Protein AF-M0CQR1-F1 (afdb_monomer_lite)

Foldseek 3Di:
DDAPQPVLQLLLLVQLLDLLSLQLLLVQVVVQVVCVVPDVDDPFFAWLLRSLLSSLCVVVVDDDDDPVSSVVSSVCCVPPRVVSCVVSQQWDWDDDPPIIGIHGDPDVSCVQPLSVLCSPPVQCPVFPDGSVLVSLQSVLVSDPLLLLLLVQLLVPDDWDALLVSLQSSQVVVCVSDPPDDDDDPVSSVVSSVCCLPPNVVSCVVSVQWDADNVRNIIHGNLPRSCLVRPSCCSHSNVSSSVSSVVVVVVVVVVVVVVVVVPPDDDDDDDDDDDDDDDDDDDDDDDDDDDDDDDPPPDDPDDDDDDDDDDDDDDDDDDDDDDDDDDDDD

Organism: NCBI:txid1230457

InterPro domains:
  IPR036388 Winged helix-like DNA-binding domain superfamily [G3DSA:1.10.10.10] (5-120)
  IPR036388 Winged helix-like DNA-binding domain superfamily [G3DSA:1.10.10.10] (129-235)
  IPR055768 Domain of unknown function DUF7344 [PF24035] (14-96)
  IPR055768 Domain of unknown function DUF7344 [PF24035] (139-218)

Radius of gyration: 29.67 Å; chains: 1; bounding box: 108×69×65 Å

Sequence (329 aa):
MSPPPSTELTTALDVLAEPRRRYLLATLLEHADAAETDAPLASEGMSIDALATAVATMEHGSAPVTDEQSGRVRLTLVHAHLPRLVDAGLVVTHTDGNATTVALTDHPLLEAEWVRSILADPTGEAFPADETTLNRTLEALRSPRRRTVCTALATQHEAVPVSDLAATVVTRGADNGAGKVDVTESARTAVETSLVHEHLPALSAAALVEYDAAARTVALAIDAPLWQADWATDGPLAAVAEFVRHRAAQGDVATAAHDSDRTTADATPSAEPPTDVTPTETAAASTTGSSATTDDRLLWTLARPPAGRSSSRSDQVRNTPSITEREER

Secondary structure (DSSP, 8-state):
-PPPPHHHHHHHHHHHTSHHHHHHHHHHHHHHHHHHHT-SS---PEEHHHHHHHHHHHHHTSSPPPHHHHHHHHHHIIIIIHHHHHHTTSEEEEEETTEEEEEE---TTTT-HHHHHHHHSTT-SSSSS-HHHHHHHHHHHTSHHHHHHHHHHHT-SS-EEHHHHHHHHHHHHHHTTSS-----HHHHHHHHHHIIIIIHHHHHHTTSEEEETTTTEEEE-TT-GGGG-HHHHHSTTHHHHHHHHHHHHHHHHHHHHHHTT------------------------------------------PPP-PPP-------------------

pLDDT: mean 81.06, std 19.78, range [34.28, 98.38]

Structure (mmCIF, N/CA/C/O backbone):
data_AF-M0CQR1-F1
#
_entry.id   AF-M0CQR1-F1
#
loop_
_atom_site.group_PDB
_atom_site.id
_atom_site.type_symbol
_atom_site.label_atom_id
_atom_site.label_alt_id
_atom_site.label_comp_id
_atom_site.label_asym_id
_atom_site.label_entity_id
_atom_site.label_seq_id
_atom_site.pdbx_PDB_ins_code
_atom_site.Cartn_x
_atom_site.Cartn_y
_atom_site.Cartn_z
_atom_site.occupancy
_atom_site.B_iso_or_equiv
_atom_site.auth_seq_id
_atom_site.auth_comp_id
_atom_site.auth_asym_id
_atom_site.auth_atom_id
_atom_site.pdbx_PDB_model_num
ATOM 1 N N . MET A 1 1 ? -2.992 -20.915 1.758 1.00 46.00 1 MET A N 1
ATOM 2 C CA . MET A 1 1 ? -1.568 -20.538 1.879 1.00 46.00 1 MET A CA 1
ATOM 3 C C . MET A 1 1 ? -1.394 -19.835 3.215 1.00 46.00 1 MET A C 1
ATOM 5 O O . MET A 1 1 ? -2.306 -19.117 3.606 1.00 46.00 1 MET A O 1
ATOM 9 N N . SER A 1 2 ? -0.323 -20.106 3.964 1.00 45.69 2 SER A N 1
ATOM 10 C CA . SER A 1 2 ? -0.073 -19.393 5.226 1.00 45.69 2 SER A CA 1
ATOM 11 C C . SER A 1 2 ? 0.187 -17.911 4.935 1.00 45.69 2 SER A C 1
ATOM 13 O O . SER A 1 2 ? 0.859 -17.628 3.943 1.00 45.69 2 SER A O 1
ATOM 15 N N . PRO A 1 3 ? -0.324 -16.971 5.751 1.00 53.53 3 PRO A N 1
ATOM 16 C CA . PRO A 1 3 ? -0.039 -15.555 5.556 1.00 53.53 3 PRO A CA 1
ATOM 17 C C . PRO A 1 3 ? 1.474 -15.307 5.682 1.00 53.53 3 PRO A C 1
ATOM 19 O O . PRO A 1 3 ? 2.115 -15.943 6.529 1.00 53.53 3 PRO A O 1
ATOM 22 N N . PRO A 1 4 ? 2.056 -14.411 4.865 1.00 56.94 4 PRO A N 1
ATOM 23 C CA . PRO A 1 4 ? 3.472 -14.086 4.964 1.00 56.94 4 PRO A CA 1
ATOM 24 C C . PRO A 1 4 ? 3.787 -13.515 6.355 1.00 56.94 4 PRO A C 1
ATOM 26 O O . PRO A 1 4 ? 2.923 -12.872 6.970 1.00 56.94 4 PRO A O 1
ATOM 29 N N . PRO A 1 5 ? 5.008 -13.716 6.881 1.00 64.62 5 PRO A N 1
ATOM 30 C CA . PRO A 1 5 ? 5.425 -13.071 8.118 1.00 64.62 5 PRO A CA 1
ATOM 31 C C . PRO A 1 5 ? 5.243 -11.550 8.003 1.00 64.62 5 PRO A C 1
ATOM 33 O O . PRO A 1 5 ? 5.502 -10.945 6.962 1.00 64.62 5 PRO A O 1
ATOM 36 N N . SER A 1 6 ? 4.812 -10.902 9.090 1.00 73.69 6 SER A N 1
ATOM 37 C CA . SER A 1 6 ? 4.456 -9.471 9.116 1.00 73.69 6 SER A CA 1
ATOM 38 C C . SER A 1 6 ? 5.542 -8.527 8.577 1.00 73.69 6 SER A C 1
ATOM 40 O O . SER A 1 6 ? 5.237 -7.406 8.159 1.00 73.69 6 SER A O 1
ATOM 42 N N . THR A 1 7 ? 6.805 -8.959 8.590 1.00 83.44 7 THR A N 1
ATOM 43 C CA . THR A 1 7 ? 7.952 -8.239 8.027 1.00 83.44 7 THR A CA 1
ATOM 44 C C . THR A 1 7 ? 7.929 -8.215 6.503 1.00 83.44 7 THR A C 1
ATOM 46 O O . THR A 1 7 ? 8.054 -7.138 5.934 1.00 83.44 7 THR A O 1
ATOM 49 N N . GLU A 1 8 ? 7.684 -9.350 5.844 1.00 87.81 8 GLU A N 1
ATOM 50 C CA . GLU A 1 8 ? 7.587 -9.434 4.379 1.00 87.81 8 GLU A CA 1
ATOM 51 C C . GLU A 1 8 ? 6.437 -8.581 3.856 1.00 87.81 8 GLU A C 1
ATOM 53 O O . GLU A 1 8 ? 6.611 -7.820 2.908 1.00 87.81 8 GLU A O 1
ATOM 58 N N . LEU A 1 9 ? 5.288 -8.619 4.533 1.00 90.62 9 LEU A N 1
ATOM 59 C CA . LEU A 1 9 ? 4.162 -7.760 4.183 1.00 90.62 9 LEU A CA 1
ATOM 60 C C . LEU A 1 9 ? 4.506 -6.269 4.316 1.00 90.62 9 LEU A C 1
ATOM 62 O O . LEU A 1 9 ? 4.096 -5.451 3.493 1.00 90.62 9 LEU A O 1
ATOM 66 N N . THR A 1 10 ? 5.243 -5.901 5.365 1.00 92.19 10 THR A N 1
ATOM 67 C CA . THR A 1 10 ? 5.664 -4.509 5.564 1.00 92.19 10 THR A CA 1
ATOM 68 C C . THR A 1 10 ? 6.628 -4.082 4.462 1.00 92.19 10 THR A C 1
ATOM 70 O O . THR A 1 10 ? 6.462 -2.991 3.929 1.00 92.19 10 THR A O 1
ATOM 73 N N . THR A 1 11 ? 7.559 -4.950 4.058 1.00 93.69 11 THR A N 1
ATOM 74 C CA . THR A 1 11 ? 8.445 -4.715 2.909 1.00 93.69 11 THR A CA 1
ATOM 75 C C . THR A 1 11 ? 7.660 -4.581 1.606 1.00 93.69 11 THR A C 1
ATOM 77 O O . THR A 1 11 ? 7.902 -3.645 0.851 1.00 93.69 11 THR A O 1
ATOM 80 N N . ALA A 1 12 ? 6.686 -5.458 1.351 1.00 95.19 12 ALA A N 1
ATOM 81 C CA . ALA A 1 12 ? 5.861 -5.404 0.147 1.00 95.19 12 ALA A CA 1
ATOM 82 C C . ALA A 1 12 ? 5.089 -4.084 0.054 1.00 95.19 12 ALA A C 1
ATOM 84 O O . ALA A 1 12 ? 5.174 -3.385 -0.950 1.00 95.19 12 ALA A O 1
ATOM 85 N N . LEU A 1 13 ? 4.400 -3.689 1.128 1.00 95.50 13 LEU A N 1
ATOM 86 C CA . LEU A 1 13 ? 3.698 -2.405 1.182 1.00 95.50 13 LEU A CA 1
ATOM 87 C C . LEU A 1 13 ? 4.667 -1.223 1.112 1.00 95.50 13 LEU A C 1
ATOM 89 O O . LEU A 1 13 ? 4.340 -0.210 0.504 1.00 95.50 13 LEU A O 1
ATOM 93 N N . ASP A 1 14 ? 5.869 -1.341 1.685 1.00 95.19 14 ASP A N 1
ATOM 94 C CA . ASP A 1 14 ? 6.892 -0.308 1.559 1.00 95.19 14 ASP A CA 1
ATOM 95 C C . ASP A 1 14 ? 7.287 -0.096 0.102 1.00 95.19 14 ASP A C 1
ATOM 97 O O . ASP A 1 14 ? 7.289 1.032 -0.396 1.00 95.19 14 ASP A O 1
ATOM 101 N N . VAL A 1 15 ? 7.559 -1.185 -0.603 1.00 96.56 15 VAL A N 1
ATOM 102 C CA . VAL A 1 15 ? 7.942 -1.154 -2.005 1.00 96.56 15 VAL A CA 1
ATOM 103 C C . VAL A 1 15 ? 6.800 -0.623 -2.866 1.00 96.56 15 VAL A C 1
ATOM 105 O O . VAL A 1 15 ? 7.024 0.330 -3.613 1.00 96.56 15 VAL A O 1
ATOM 108 N N . LEU A 1 16 ? 5.595 -1.171 -2.708 1.00 96.50 16 LEU A N 1
ATO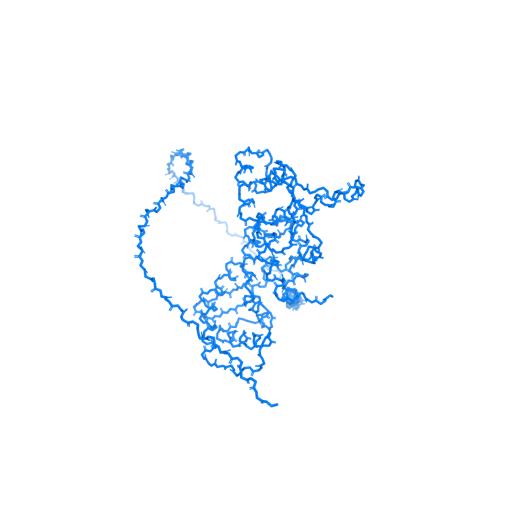M 109 C CA . LEU A 1 16 ? 4.435 -0.871 -3.545 1.00 96.50 16 LEU A CA 1
ATOM 110 C C . LEU A 1 16 ? 3.809 0.501 -3.257 1.00 96.50 16 LEU A C 1
ATOM 112 O O . LEU A 1 16 ? 3.192 1.072 -4.142 1.00 96.50 16 LEU A O 1
ATOM 116 N N . ALA A 1 17 ? 3.984 1.090 -2.073 1.00 96.00 17 ALA A N 1
ATOM 117 C CA . ALA A 1 17 ? 3.424 2.418 -1.793 1.00 96.00 17 ALA A CA 1
ATOM 118 C C . ALA A 1 17 ? 3.999 3.538 -2.682 1.00 96.00 17 ALA A C 1
ATOM 120 O O . ALA A 1 17 ? 3.393 4.598 -2.798 1.00 96.00 17 ALA A O 1
ATOM 121 N N . GLU A 1 18 ? 5.153 3.320 -3.316 1.00 96.88 18 GLU A N 1
ATOM 122 C CA . GLU A 1 18 ? 5.740 4.288 -4.240 1.00 96.88 18 GLU A CA 1
ATOM 123 C C . GLU A 1 18 ? 5.362 3.960 -5.693 1.00 96.88 18 GLU A C 1
ATOM 125 O O . GLU A 1 18 ? 5.779 2.909 -6.194 1.00 96.88 18 GLU A O 1
ATOM 130 N N . PRO A 1 19 ? 4.670 4.865 -6.411 1.00 96.44 19 PRO A N 1
ATOM 131 C CA . PRO A 1 19 ? 4.231 4.632 -7.789 1.00 96.44 19 PRO A CA 1
ATOM 132 C C . PRO A 1 19 ? 5.367 4.201 -8.710 1.00 96.44 19 PRO A C 1
ATOM 134 O O . PRO A 1 19 ? 5.277 3.193 -9.398 1.00 96.44 19 PRO A O 1
ATOM 137 N N . ARG A 1 20 ? 6.504 4.905 -8.654 1.00 97.00 20 ARG A N 1
ATOM 138 C CA . ARG A 1 20 ? 7.657 4.632 -9.525 1.00 97.00 20 ARG A CA 1
ATOM 139 C C . ARG A 1 20 ? 8.257 3.246 -9.306 1.00 97.00 20 ARG A C 1
ATOM 141 O O . ARG A 1 20 ? 8.778 2.664 -10.251 1.00 97.00 20 ARG A O 1
ATOM 148 N N . ARG A 1 21 ? 8.197 2.711 -8.079 1.00 97.75 21 ARG A N 1
ATOM 149 C CA . ARG A 1 21 ? 8.627 1.330 -7.810 1.00 97.75 21 ARG A CA 1
ATOM 150 C C . ARG A 1 21 ? 7.628 0.329 -8.378 1.00 97.75 21 ARG A C 1
ATOM 152 O O . ARG A 1 21 ? 8.069 -0.670 -8.930 1.00 97.75 21 ARG A O 1
ATOM 159 N N . ARG A 1 22 ? 6.323 0.611 -8.304 1.00 97.31 22 ARG A N 1
ATOM 160 C CA . ARG A 1 22 ? 5.290 -0.219 -8.943 1.00 97.31 22 ARG A CA 1
ATOM 161 C C . ARG A 1 22 ? 5.437 -0.239 -10.458 1.00 97.31 22 ARG A C 1
ATOM 163 O O . ARG A 1 22 ? 5.506 -1.321 -11.015 1.00 97.31 22 ARG A O 1
ATOM 170 N N . TYR A 1 23 ? 5.589 0.921 -11.094 1.00 97.62 23 TYR A N 1
ATOM 171 C CA . TYR A 1 23 ? 5.835 1.030 -12.536 1.00 97.62 23 TYR A CA 1
ATOM 172 C C . TYR A 1 23 ? 7.070 0.242 -12.953 1.00 97.62 23 TYR A C 1
ATOM 174 O O . TYR A 1 23 ? 7.010 -0.575 -13.861 1.00 97.62 23 TYR A O 1
ATOM 182 N N . LEU A 1 24 ? 8.179 0.424 -12.238 1.00 97.69 24 LEU A N 1
ATOM 183 C CA . LEU A 1 24 ? 9.399 -0.321 -12.509 1.00 97.69 24 LEU A CA 1
ATOM 184 C C . LEU A 1 24 ? 9.177 -1.837 -12.420 1.00 97.69 24 LEU A C 1
ATOM 186 O O . LEU A 1 24 ? 9.576 -2.558 -13.329 1.00 97.69 24 LEU A O 1
ATOM 190 N N . LEU A 1 25 ? 8.562 -2.321 -11.337 1.00 97.81 25 LEU A N 1
ATOM 191 C CA . LEU A 1 25 ? 8.328 -3.753 -11.138 1.00 97.81 25 LEU A CA 1
ATOM 192 C C . LEU A 1 25 ? 7.345 -4.321 -12.165 1.00 97.81 25 LEU A C 1
ATOM 194 O O . LEU A 1 25 ? 7.594 -5.407 -12.671 1.00 97.81 25 LEU A O 1
ATOM 198 N N . ALA A 1 26 ? 6.290 -3.581 -12.507 1.00 97.19 26 ALA A N 1
ATOM 199 C CA . ALA A 1 26 ? 5.330 -3.955 -13.541 1.00 97.19 26 ALA A CA 1
ATOM 200 C C . ALA A 1 26 ? 6.009 -4.094 -14.912 1.00 97.19 26 ALA A C 1
ATOM 202 O O . ALA A 1 26 ? 5.866 -5.128 -15.552 1.00 97.19 26 ALA A O 1
ATOM 203 N N . THR A 1 27 ? 6.835 -3.119 -15.319 1.00 97.12 27 THR A N 1
ATOM 204 C CA . THR A 1 27 ? 7.596 -3.198 -16.581 1.00 97.12 27 THR A CA 1
ATOM 205 C C . THR A 1 27 ? 8.553 -4.383 -16.609 1.00 97.12 27 THR A C 1
ATOM 207 O O . THR A 1 27 ? 8.671 -5.053 -17.630 1.00 97.12 27 THR A O 1
ATOM 210 N N . LEU A 1 28 ? 9.276 -4.638 -15.514 1.00 96.69 28 LEU A N 1
ATOM 211 C CA . LEU A 1 28 ? 10.200 -5.769 -15.478 1.00 96.69 28 LEU A CA 1
ATOM 212 C C . LEU A 1 28 ? 9.463 -7.114 -15.486 1.00 96.69 28 LEU A C 1
ATOM 214 O O . LEU A 1 28 ? 9.986 -8.063 -16.062 1.00 96.69 28 LEU A O 1
ATOM 218 N N . LEU A 1 29 ? 8.283 -7.191 -14.862 1.00 95.31 29 LEU A N 1
ATOM 219 C CA . LEU A 1 29 ? 7.451 -8.393 -14.850 1.00 95.31 29 LEU A CA 1
ATOM 220 C C . LEU A 1 29 ? 6.898 -8.678 -16.249 1.00 95.31 29 LEU A C 1
ATOM 222 O O . LEU A 1 29 ? 7.100 -9.768 -16.765 1.00 95.31 29 LEU A O 1
ATOM 226 N N . GLU A 1 30 ? 6.330 -7.667 -16.908 1.00 94.81 30 GLU A N 1
ATOM 227 C CA . GLU A 1 30 ? 5.857 -7.766 -18.293 1.00 94.81 30 GLU A CA 1
ATOM 228 C C . GLU A 1 30 ? 6.984 -8.183 -19.256 1.00 94.81 30 GLU A C 1
ATOM 230 O O . GLU A 1 30 ? 6.793 -9.040 -20.119 1.00 94.81 30 GLU A O 1
ATOM 235 N N . HIS A 1 31 ? 8.188 -7.621 -19.087 1.00 93.62 31 HIS A N 1
ATOM 236 C CA . HIS A 1 31 ? 9.362 -7.997 -19.883 1.00 93.62 31 HIS A CA 1
ATOM 237 C C . HIS A 1 31 ? 9.820 -9.437 -19.616 1.00 93.62 31 HIS A C 1
ATOM 239 O O . HIS A 1 31 ? 10.208 -10.135 -20.552 1.00 93.62 31 HIS A O 1
ATOM 245 N N . ALA A 1 32 ? 9.777 -9.894 -18.361 1.00 91.31 32 ALA A N 1
ATOM 246 C CA . ALA A 1 32 ? 10.114 -11.271 -18.004 1.00 91.31 32 ALA A CA 1
ATOM 247 C C . ALA A 1 32 ? 9.116 -12.270 -18.615 1.00 91.31 32 ALA A C 1
ATOM 249 O O . ALA A 1 32 ? 9.542 -13.233 -19.253 1.00 91.31 32 ALA A O 1
ATOM 250 N N . ASP A 1 33 ? 7.814 -11.988 -18.521 1.00 90.00 33 ASP A N 1
ATOM 251 C CA . ASP A 1 33 ? 6.746 -12.824 -19.085 1.00 90.00 33 ASP A CA 1
ATOM 252 C C . ASP A 1 33 ? 6.837 -12.909 -20.623 1.00 90.00 33 ASP A C 1
ATOM 254 O O . ASP A 1 33 ? 6.641 -13.970 -21.231 1.00 90.00 33 ASP A O 1
ATOM 258 N N . ALA A 1 34 ? 7.194 -11.798 -21.278 1.00 88.31 34 ALA A N 1
ATOM 259 C CA . ALA A 1 34 ? 7.436 -11.770 -22.719 1.00 88.31 34 ALA A CA 1
ATOM 260 C C . ALA A 1 34 ? 8.654 -12.627 -23.116 1.00 88.31 34 ALA A C 1
ATOM 262 O O . ALA A 1 34 ? 8.594 -13.374 -24.095 1.00 88.31 34 ALA A O 1
ATOM 263 N N . ALA A 1 35 ? 9.741 -12.569 -22.341 1.00 83.06 35 ALA A N 1
ATOM 264 C CA . ALA A 1 35 ? 10.960 -13.332 -22.607 1.00 83.06 35 ALA A CA 1
ATOM 265 C C . ALA A 1 35 ? 10.769 -14.853 -22.445 1.00 83.06 35 ALA A C 1
ATOM 267 O O . ALA A 1 35 ? 11.365 -15.628 -23.193 1.00 83.06 35 ALA A O 1
ATOM 268 N N . GLU A 1 36 ? 9.913 -15.302 -21.523 1.00 79.44 36 GLU A N 1
ATOM 269 C CA . GLU A 1 36 ? 9.584 -16.729 -21.381 1.00 79.44 36 GLU A CA 1
ATOM 270 C C . GLU A 1 36 ? 8.854 -17.295 -22.607 1.00 79.44 36 GLU A C 1
ATOM 272 O O . GLU A 1 36 ? 9.016 -18.471 -22.952 1.00 79.44 36 GLU A O 1
ATOM 277 N N . THR A 1 37 ? 8.086 -16.452 -23.298 1.00 77.25 37 THR A N 1
ATOM 278 C CA . THR A 1 37 ? 7.288 -16.851 -24.462 1.00 77.25 37 THR A CA 1
ATOM 279 C C . THR A 1 37 ? 8.149 -17.029 -25.725 1.00 77.25 37 THR A C 1
ATOM 281 O O . THR A 1 37 ? 7.885 -17.935 -26.520 1.00 77.25 37 THR A O 1
ATOM 284 N N . ASP A 1 38 ? 9.218 -16.237 -25.886 1.00 66.12 38 ASP A N 1
ATOM 285 C CA . ASP A 1 38 ? 9.995 -16.110 -27.136 1.00 66.12 38 ASP A CA 1
ATOM 286 C C . ASP A 1 38 ? 11.329 -16.901 -27.192 1.00 66.12 38 ASP A C 1
ATOM 288 O O . ASP A 1 38 ? 12.159 -16.677 -28.074 1.00 66.12 38 ASP A O 1
ATOM 292 N N . ALA A 1 39 ? 11.460 -17.936 -26.352 1.00 60.56 39 ALA A N 1
ATOM 293 C CA . ALA A 1 39 ? 12.544 -18.932 -26.234 1.00 60.56 39 ALA A CA 1
ATOM 294 C C . ALA A 1 39 ? 13.540 -18.702 -25.071 1.00 60.56 39 ALA A C 1
ATOM 296 O O . ALA A 1 39 ? 14.003 -17.590 -24.846 1.00 60.56 39 ALA A O 1
ATOM 297 N N . PRO A 1 40 ? 13.968 -19.769 -24.356 1.00 55.81 40 PRO A N 1
ATOM 298 C CA . PRO A 1 40 ? 14.428 -19.680 -22.959 1.00 55.81 40 PRO A CA 1
ATOM 299 C C . PRO A 1 40 ? 15.892 -19.245 -22.772 1.00 55.81 40 PRO A C 1
ATOM 301 O O . PRO A 1 40 ? 16.522 -19.566 -21.760 1.00 55.81 40 PRO A O 1
ATOM 304 N N . LEU A 1 41 ? 16.504 -18.604 -23.766 1.00 48.69 41 LEU A N 1
ATOM 305 C CA . LEU A 1 41 ? 17.937 -18.324 -23.744 1.00 48.69 41 LEU A CA 1
ATOM 306 C C . LEU A 1 41 ? 18.200 -16.932 -23.161 1.00 48.69 41 LEU A C 1
ATOM 308 O O . LEU A 1 41 ? 18.367 -15.967 -23.892 1.00 48.69 41 LEU A O 1
ATOM 312 N N . ALA A 1 42 ? 18.315 -16.932 -21.827 1.00 51.84 42 ALA A N 1
ATOM 313 C CA . ALA A 1 42 ? 18.712 -15.855 -20.916 1.00 51.84 42 ALA A CA 1
ATOM 314 C C . ALA A 1 42 ? 17.604 -14.857 -20.535 1.00 51.84 42 ALA A C 1
ATOM 316 O O . ALA A 1 42 ? 17.090 -14.128 -21.374 1.00 51.84 42 ALA A O 1
ATOM 317 N N . SER A 1 43 ? 17.312 -14.773 -19.227 1.00 60.47 43 SER A N 1
ATOM 318 C CA . SER A 1 43 ? 16.679 -13.613 -18.581 1.00 60.47 43 SER A CA 1
ATOM 319 C C . SER A 1 43 ? 17.563 -12.380 -18.781 1.00 60.47 43 SER A C 1
ATOM 321 O O . SER A 1 43 ? 18.321 -11.977 -17.897 1.00 60.47 43 SER A O 1
ATOM 323 N N . GLU A 1 44 ? 17.534 -11.819 -19.983 1.00 77.31 44 GLU A N 1
ATOM 324 C CA .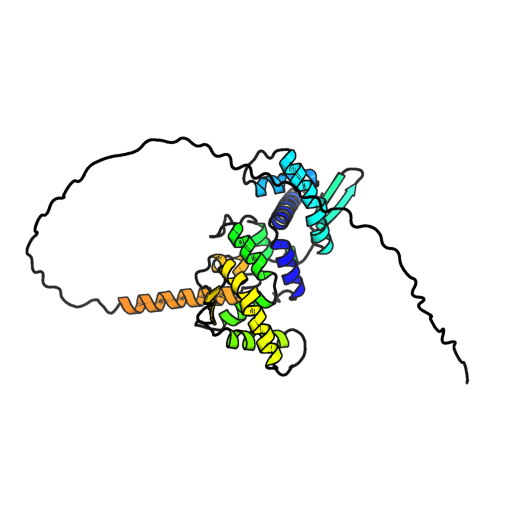 GLU A 1 44 ? 18.249 -10.602 -20.315 1.00 77.31 44 GLU A CA 1
ATOM 325 C C . GLU A 1 44 ? 17.531 -9.447 -19.614 1.00 77.31 44 GLU A C 1
ATOM 327 O O . GLU A 1 44 ? 16.414 -9.061 -19.968 1.00 77.31 44 GLU A O 1
ATOM 332 N N . GLY A 1 45 ? 18.152 -8.946 -18.543 1.00 88.44 45 GLY A N 1
ATOM 333 C CA . GLY A 1 45 ? 17.631 -7.811 -17.792 1.00 88.44 45 GLY A CA 1
ATOM 334 C C . GLY A 1 45 ? 17.398 -6.601 -18.698 1.00 88.44 45 GLY A C 1
ATOM 335 O O . GLY A 1 45 ? 18.106 -6.384 -19.682 1.00 88.44 45 GLY A O 1
ATOM 336 N N . MET A 1 46 ? 16.429 -5.766 -18.343 1.00 94.75 46 MET A N 1
ATOM 337 C CA . MET A 1 46 ? 16.122 -4.555 -19.094 1.00 94.75 46 MET A CA 1
ATOM 338 C C . MET A 1 46 ? 17.187 -3.482 -18.834 1.00 94.75 46 MET A C 1
ATOM 340 O O . MET A 1 46 ? 17.613 -3.272 -17.696 1.00 94.75 46 MET A O 1
ATOM 344 N N . SER A 1 47 ? 17.622 -2.768 -19.876 1.00 95.88 47 SER A N 1
ATOM 345 C CA . SER A 1 47 ? 18.549 -1.644 -19.701 1.00 95.88 47 SER A CA 1
ATOM 346 C C . SER A 1 47 ? 17.903 -0.516 -18.889 1.00 95.88 47 SER A C 1
ATOM 348 O O . SER A 1 47 ? 16.707 -0.248 -19.010 1.00 95.88 47 SER A O 1
ATOM 350 N N . ILE A 1 48 ? 18.698 0.189 -18.078 1.00 96.56 48 ILE A N 1
ATOM 351 C CA . ILE A 1 48 ? 18.184 1.297 -17.255 1.00 96.56 48 ILE A CA 1
ATOM 352 C C . ILE A 1 48 ? 17.526 2.399 -18.106 1.00 96.56 48 ILE A C 1
ATOM 354 O O . ILE A 1 48 ? 16.546 2.998 -17.669 1.00 96.56 48 ILE A O 1
ATOM 358 N N . ASP A 1 49 ? 18.034 2.667 -19.312 1.00 96.12 49 ASP A N 1
ATOM 359 C CA . ASP A 1 49 ? 17.485 3.708 -20.192 1.00 96.12 49 ASP A CA 1
ATOM 360 C C . ASP A 1 49 ? 16.119 3.305 -20.778 1.00 96.12 49 ASP A C 1
ATOM 362 O O . ASP A 1 49 ? 15.198 4.129 -20.834 1.00 96.12 49 ASP A O 1
ATOM 366 N N . ALA A 1 50 ? 15.958 2.029 -21.152 1.00 96.00 50 ALA A N 1
ATOM 367 C CA . ALA A 1 50 ? 14.671 1.484 -21.581 1.00 96.00 50 ALA A CA 1
ATOM 368 C C . ALA A 1 50 ? 13.657 1.507 -20.428 1.00 96.00 50 ALA A C 1
ATOM 370 O O . ALA A 1 50 ? 12.544 2.007 -20.591 1.00 96.00 50 ALA A O 1
ATOM 371 N N . LEU A 1 51 ? 14.083 1.075 -19.239 1.00 96.88 51 LEU A N 1
ATOM 372 C CA . LEU A 1 51 ? 13.258 1.065 -18.033 1.00 96.88 51 LEU A CA 1
ATOM 373 C C . LEU A 1 51 ? 12.807 2.474 -17.630 1.00 96.88 51 LEU A C 1
ATOM 375 O O . LEU A 1 51 ? 11.641 2.689 -17.311 1.00 96.88 51 LEU A O 1
ATOM 379 N N . ALA A 1 52 ? 13.704 3.462 -17.688 1.00 97.44 52 ALA A N 1
ATOM 380 C CA . ALA A 1 52 ? 13.365 4.851 -17.396 1.00 97.44 52 ALA A CA 1
ATOM 381 C C . ALA A 1 52 ? 12.329 5.417 -18.377 1.00 97.44 52 ALA A C 1
ATOM 383 O O . ALA A 1 52 ? 11.428 6.142 -17.960 1.00 97.44 52 ALA A O 1
ATOM 384 N N . THR A 1 53 ? 12.431 5.061 -19.659 1.00 96.94 53 THR A N 1
ATOM 385 C CA . THR A 1 53 ? 11.474 5.483 -20.691 1.00 96.94 53 THR A CA 1
ATOM 386 C C . THR A 1 53 ? 10.104 4.835 -20.484 1.00 96.94 53 THR A C 1
ATOM 388 O O . THR A 1 53 ? 9.084 5.522 -20.563 1.00 96.94 53 THR A O 1
ATOM 391 N N . ALA A 1 54 ? 10.063 3.541 -20.158 1.00 96.38 54 ALA A N 1
ATOM 392 C CA . ALA A 1 54 ? 8.822 2.827 -19.857 1.00 96.38 54 ALA A CA 1
ATOM 393 C C . ALA A 1 54 ? 8.119 3.401 -18.614 1.00 96.38 54 ALA A C 1
ATOM 395 O O . ALA A 1 54 ? 6.942 3.758 -18.672 1.00 96.38 54 ALA A O 1
ATOM 396 N N . VAL A 1 55 ? 8.860 3.606 -17.519 1.00 97.12 55 VAL A N 1
ATOM 397 C CA . VAL A 1 55 ? 8.328 4.217 -16.288 1.00 97.12 55 VAL A CA 1
ATOM 398 C C . VAL A 1 55 ? 7.828 5.640 -16.538 1.00 97.12 55 VAL A C 1
ATOM 400 O O . VAL A 1 55 ? 6.764 6.007 -16.046 1.00 97.12 55 VAL A O 1
ATOM 403 N N . ALA A 1 56 ? 8.555 6.442 -17.320 1.00 96.81 56 ALA A N 1
ATOM 404 C CA . ALA A 1 56 ? 8.119 7.789 -17.680 1.00 96.81 56 ALA A CA 1
ATOM 405 C C . ALA A 1 56 ? 6.855 7.784 -18.559 1.00 96.81 56 ALA A C 1
ATOM 407 O O . ALA A 1 56 ? 6.031 8.690 -18.450 1.00 96.81 56 ALA A O 1
ATOM 408 N N . THR A 1 57 ? 6.682 6.764 -19.405 1.00 95.75 57 THR A N 1
ATOM 409 C CA . THR A 1 57 ? 5.480 6.607 -20.237 1.00 95.75 57 THR A CA 1
ATOM 410 C C . THR A 1 57 ? 4.255 6.337 -19.367 1.00 95.75 57 THR A C 1
ATOM 412 O O . THR A 1 57 ? 3.234 6.996 -19.555 1.00 95.75 57 THR A O 1
ATOM 415 N N . MET A 1 58 ? 4.374 5.444 -18.377 1.00 94.38 58 MET A N 1
ATOM 416 C CA . MET A 1 58 ? 3.306 5.191 -17.401 1.00 94.38 58 MET A CA 1
ATOM 417 C C . MET A 1 58 ? 2.995 6.421 -16.547 1.00 94.38 58 MET A C 1
ATOM 419 O O . MET A 1 58 ? 1.837 6.794 -16.424 1.00 94.38 58 MET A O 1
ATOM 423 N N . GLU A 1 59 ? 4.016 7.105 -16.019 1.00 94.19 59 GLU A N 1
ATOM 424 C CA . GLU A 1 59 ? 3.823 8.295 -15.174 1.00 94.19 59 GLU A CA 1
ATOM 425 C C . GLU A 1 59 ? 3.064 9.423 -15.890 1.00 94.19 59 GLU A C 1
ATOM 427 O O . GLU A 1 59 ? 2.316 10.172 -15.264 1.00 94.19 59 GLU A O 1
ATOM 432 N N . HIS A 1 60 ? 3.275 9.576 -17.196 1.00 91.88 60 HIS A N 1
ATOM 433 C CA . HIS A 1 60 ? 2.636 10.629 -17.980 1.00 91.88 60 HIS A CA 1
ATOM 434 C C . HIS A 1 60 ? 1.367 10.172 -18.708 1.00 91.88 60 HIS A C 1
ATOM 436 O O . HIS A 1 60 ? 0.693 11.014 -19.302 1.00 91.88 60 HIS A O 1
ATOM 442 N N . GLY A 1 61 ? 1.050 8.872 -18.689 1.00 88.06 61 GLY A N 1
ATOM 443 C CA . GLY A 1 61 ? -0.107 8.290 -19.375 1.00 88.06 61 GLY A CA 1
ATOM 444 C C . GLY A 1 61 ? -0.142 8.562 -20.884 1.00 88.06 61 GLY A C 1
ATOM 445 O O . GLY A 1 61 ? -1.211 8.560 -21.491 1.00 88.06 61 GLY A O 1
ATOM 446 N N . SER A 1 62 ? 0.989 8.912 -21.508 1.00 82.81 62 SER A N 1
ATOM 447 C CA . SER A 1 62 ? 1.040 9.345 -22.909 1.00 82.81 62 SER A CA 1
ATOM 448 C C . SER A 1 62 ? 2.438 9.221 -23.509 1.00 82.81 62 SER A C 1
ATOM 450 O O . SER A 1 62 ? 3.429 9.654 -22.923 1.00 82.81 62 SER A O 1
ATOM 452 N N . ALA A 1 63 ? 2.494 8.697 -24.735 1.00 85.00 63 ALA A N 1
ATOM 453 C CA . ALA A 1 63 ? 3.660 8.763 -25.609 1.00 85.00 63 ALA A CA 1
ATOM 454 C C . ALA A 1 63 ? 3.474 9.887 -26.652 1.00 85.00 63 ALA A C 1
ATOM 456 O O . ALA A 1 63 ? 2.350 10.087 -27.125 1.00 85.00 63 ALA A O 1
ATOM 457 N N . PRO A 1 64 ? 4.542 10.600 -27.067 1.00 90.50 64 PRO A N 1
ATOM 458 C CA . PRO A 1 64 ? 5.957 10.355 -26.763 1.00 90.50 64 PRO A CA 1
ATOM 459 C C . PRO A 1 64 ? 6.465 11.046 -25.482 1.00 90.50 64 PRO A C 1
ATOM 461 O O . PRO A 1 64 ? 6.117 12.191 -25.199 1.00 90.50 64 PRO A O 1
ATOM 464 N N . VAL A 1 65 ? 7.360 10.366 -24.757 1.00 95.00 65 VAL A N 1
ATOM 465 C CA . VAL A 1 65 ? 8.120 10.921 -23.622 1.00 95.00 65 VAL A CA 1
ATOM 466 C C . VAL A 1 65 ? 9.345 11.681 -24.140 1.00 95.00 65 VAL A C 1
ATOM 468 O O . VAL A 1 65 ? 10.020 11.231 -25.062 1.00 95.00 65 VAL A O 1
ATOM 471 N N . THR A 1 66 ? 9.646 12.837 -23.551 1.00 96.06 66 THR A N 1
ATOM 472 C CA . THR A 1 66 ? 10.847 13.623 -23.882 1.00 96.06 66 THR A CA 1
ATOM 473 C C . THR A 1 66 ? 12.107 13.072 -23.209 1.00 96.06 66 THR A C 1
ATOM 475 O O . THR A 1 66 ? 12.047 12.543 -22.099 1.00 96.06 66 THR A O 1
ATOM 478 N N . ASP A 1 67 ? 13.277 13.295 -23.816 1.00 95.69 67 ASP A N 1
ATOM 479 C CA . ASP A 1 67 ? 14.572 12.898 -23.235 1.00 95.69 67 ASP A CA 1
ATOM 480 C C . ASP A 1 67 ? 14.797 13.474 -21.826 1.00 95.69 67 ASP A C 1
ATOM 482 O O . ASP A 1 67 ? 15.386 12.822 -20.966 1.00 95.69 67 ASP A O 1
ATOM 486 N N . GLU A 1 68 ? 14.296 14.685 -21.560 1.00 96.50 68 GLU A N 1
ATOM 487 C CA . GLU A 1 68 ? 14.365 15.324 -20.240 1.00 96.50 68 GLU A CA 1
ATOM 488 C C . GLU A 1 68 ? 13.506 14.587 -19.200 1.00 96.50 68 GLU A C 1
ATOM 490 O O . GLU A 1 68 ? 13.941 14.392 -18.063 1.00 96.50 68 GLU A O 1
ATOM 495 N N . GLN A 1 69 ? 12.301 14.144 -19.578 1.00 96.19 69 GLN A N 1
ATOM 496 C CA . GLN A 1 69 ? 11.446 13.338 -18.701 1.00 96.19 69 GLN A CA 1
ATOM 497 C C . GLN A 1 69 ? 12.117 11.996 -18.393 1.00 96.19 69 GLN A C 1
ATOM 499 O O . GLN A 1 69 ? 12.338 11.691 -17.219 1.00 96.19 69 GLN A O 1
ATOM 504 N N . SER A 1 70 ? 12.540 11.247 -19.418 1.00 96.38 70 SER A N 1
ATOM 505 C CA . SER A 1 70 ? 13.250 9.973 -19.239 1.00 96.38 70 SER A CA 1
ATOM 506 C C . SER A 1 70 ? 14.544 10.143 -18.435 1.00 96.38 70 SER A C 1
ATOM 508 O O . SER A 1 70 ? 14.830 9.345 -17.544 1.00 96.38 70 SER A O 1
ATOM 510 N N . GLY A 1 71 ? 15.308 11.215 -18.674 1.00 97.12 71 GLY A N 1
ATOM 511 C CA . GLY A 1 71 ? 16.537 11.529 -17.943 1.00 97.12 71 GLY A CA 1
ATOM 512 C C . GLY A 1 71 ? 16.302 11.795 -16.454 1.00 97.12 71 GLY A C 1
ATOM 513 O O . GLY A 1 71 ? 17.056 11.304 -15.608 1.00 97.12 71 GLY A O 1
ATOM 514 N N . ARG A 1 72 ? 15.224 12.509 -16.108 1.00 97.06 72 ARG A N 1
ATOM 515 C CA . ARG A 1 72 ? 14.828 12.736 -14.712 1.00 97.06 72 ARG A CA 1
ATOM 516 C C . ARG A 1 72 ? 14.385 11.446 -14.033 1.00 97.06 72 ARG A C 1
ATOM 518 O O . ARG A 1 72 ? 14.816 11.181 -12.911 1.00 97.06 72 ARG A O 1
ATOM 525 N N . VAL A 1 73 ? 13.564 10.637 -14.707 1.00 97.56 73 VAL A N 1
ATOM 526 C CA . VAL A 1 73 ? 13.131 9.333 -14.186 1.00 97.56 73 VAL A CA 1
ATOM 527 C C . VAL A 1 73 ? 14.341 8.439 -13.941 1.00 97.56 73 VAL A C 1
ATOM 529 O O . VAL A 1 73 ? 14.503 7.934 -12.833 1.00 97.56 73 VAL A O 1
ATOM 532 N N . ARG A 1 74 ? 15.249 8.326 -14.916 1.00 97.38 74 ARG A N 1
ATOM 533 C CA . ARG A 1 74 ? 16.502 7.568 -14.807 1.00 97.38 74 ARG A CA 1
ATOM 534 C C . ARG A 1 74 ? 17.314 7.954 -13.575 1.00 97.38 74 ARG A C 1
ATOM 536 O O . ARG A 1 74 ? 17.735 7.077 -12.823 1.00 97.38 74 ARG A O 1
ATOM 543 N N . LEU A 1 75 ? 17.524 9.253 -13.354 1.00 97.75 75 LEU A N 1
ATOM 544 C CA . LEU A 1 75 ? 18.294 9.751 -12.213 1.00 97.75 75 LEU A CA 1
ATOM 545 C C . LEU A 1 75 ? 17.655 9.317 -10.885 1.00 97.75 75 LEU A C 1
ATOM 547 O O . LEU A 1 75 ? 18.343 8.800 -10.003 1.00 97.75 75 LEU A O 1
ATOM 551 N N . THR A 1 76 ? 16.336 9.459 -10.759 1.00 97.56 76 THR A N 1
ATOM 552 C CA . THR A 1 76 ? 15.606 9.027 -9.560 1.00 97.56 76 THR A CA 1
ATOM 553 C C . THR A 1 76 ? 15.627 7.504 -9.394 1.00 97.56 76 THR A C 1
ATOM 555 O O . THR A 1 76 ? 15.832 7.014 -8.282 1.00 97.56 76 THR A O 1
ATOM 558 N N . LEU A 1 77 ? 15.472 6.733 -10.477 1.00 96.75 77 LEU A N 1
ATOM 559 C CA . LEU A 1 77 ? 15.545 5.271 -10.435 1.00 96.75 77 LEU A CA 1
ATOM 560 C C . LEU A 1 77 ? 16.895 4.804 -9.885 1.00 96.75 77 LEU A C 1
ATOM 562 O O . LEU A 1 77 ? 16.920 4.039 -8.925 1.00 96.75 77 LEU A O 1
ATOM 566 N N . VAL A 1 78 ? 18.000 5.317 -10.429 1.00 96.94 78 VAL A N 1
ATOM 567 C CA . VAL A 1 78 ? 19.363 4.918 -10.043 1.00 96.94 78 VAL A CA 1
ATOM 568 C C . VAL A 1 78 ? 19.692 5.289 -8.600 1.00 96.94 78 VAL A C 1
ATOM 570 O O . VAL A 1 78 ? 20.334 4.509 -7.900 1.00 96.94 78 VAL A O 1
ATOM 573 N N . HIS A 1 79 ? 19.271 6.467 -8.138 1.00 96.06 79 HIS A N 1
ATOM 574 C CA . HIS A 1 79 ? 19.707 6.974 -6.835 1.00 96.06 79 HIS A CA 1
ATOM 575 C C . HIS A 1 79 ? 18.730 6.715 -5.685 1.00 96.06 79 HIS A C 1
ATOM 577 O O . HIS A 1 79 ? 19.164 6.708 -4.536 1.00 96.06 79 HIS A O 1
ATOM 583 N N . ALA A 1 80 ? 17.437 6.509 -5.957 1.00 96.69 80 ALA A N 1
ATOM 584 C CA . ALA A 1 80 ? 16.416 6.398 -4.912 1.00 96.69 80 ALA A CA 1
ATOM 585 C C . ALA A 1 80 ? 15.649 5.070 -4.927 1.00 96.69 80 ALA A C 1
ATOM 587 O O . ALA A 1 80 ? 15.388 4.512 -3.859 1.00 96.69 80 ALA A O 1
ATOM 588 N N . HIS A 1 81 ? 15.266 4.562 -6.103 1.00 96.94 81 HIS A N 1
ATOM 589 C CA . HIS A 1 81 ? 14.366 3.405 -6.184 1.00 96.94 81 HIS A CA 1
ATOM 590 C C . HIS A 1 81 ? 15.108 2.074 -6.311 1.00 96.94 81 HIS A C 1
ATOM 592 O O . HIS A 1 81 ? 14.840 1.174 -5.518 1.00 96.94 81 HIS A O 1
ATOM 598 N N . LEU A 1 82 ? 16.060 1.954 -7.241 1.00 97.50 82 LEU A N 1
ATOM 599 C CA . LEU A 1 82 ? 16.827 0.725 -7.452 1.00 97.50 82 LEU A CA 1
ATOM 600 C C . LEU A 1 82 ? 17.597 0.286 -6.201 1.00 97.50 82 LEU A C 1
ATOM 602 O O . LEU A 1 82 ? 17.454 -0.879 -5.846 1.00 97.50 82 LEU A O 1
ATOM 606 N N . PRO A 1 83 ? 18.319 1.164 -5.469 1.00 97.88 83 PRO A N 1
ATOM 607 C CA . PRO A 1 83 ? 19.004 0.742 -4.247 1.00 97.88 83 PRO A CA 1
ATOM 608 C C . PRO A 1 83 ? 18.048 0.106 -3.233 1.00 97.88 83 PRO A C 1
ATOM 610 O O . PRO A 1 83 ? 18.334 -0.957 -2.704 1.00 97.88 83 PRO A O 1
ATOM 613 N N . ARG A 1 84 ? 16.855 0.687 -3.047 1.00 96.56 84 ARG A N 1
ATOM 614 C CA . ARG A 1 84 ? 15.842 0.139 -2.132 1.00 96.56 84 ARG A CA 1
ATOM 615 C C . ARG A 1 84 ? 15.273 -1.200 -2.598 1.00 96.56 84 ARG A C 1
ATOM 617 O O . ARG A 1 84 ? 14.977 -2.048 -1.767 1.00 96.56 84 ARG A O 1
ATOM 624 N N . LEU A 1 85 ? 15.086 -1.383 -3.905 1.00 97.62 85 LEU A N 1
ATOM 625 C CA . LEU A 1 85 ? 14.599 -2.648 -4.463 1.00 97.62 85 LEU A CA 1
ATOM 626 C C . LEU A 1 85 ? 15.662 -3.753 -4.386 1.00 97.62 85 LEU A C 1
ATOM 628 O O . LEU A 1 85 ? 15.312 -4.903 -4.129 1.00 97.62 85 LEU A O 1
ATOM 632 N N . VAL A 1 86 ? 16.941 -3.402 -4.561 1.00 97.44 86 VAL A N 1
ATOM 633 C CA . VAL A 1 86 ? 18.083 -4.308 -4.362 1.00 97.44 86 VAL A CA 1
ATOM 634 C C . VAL A 1 86 ? 18.208 -4.689 -2.887 1.00 97.44 86 VAL A C 1
ATOM 636 O O . VAL A 1 86 ? 18.315 -5.871 -2.577 1.00 97.44 86 VAL A O 1
ATOM 639 N N . ASP A 1 87 ? 18.114 -3.718 -1.974 1.00 96.38 87 ASP A N 1
ATOM 640 C CA . ASP A 1 87 ? 18.138 -3.962 -0.524 1.00 96.38 87 ASP A CA 1
ATOM 641 C C . ASP A 1 87 ? 16.978 -4.871 -0.078 1.00 96.38 87 ASP A C 1
ATOM 643 O O . ASP A 1 87 ? 17.132 -5.677 0.839 1.00 96.38 87 ASP A O 1
ATOM 647 N N . ALA A 1 88 ? 15.822 -4.766 -0.742 1.00 95.62 88 ALA A N 1
ATOM 648 C CA . ALA A 1 88 ? 14.669 -5.638 -0.529 1.00 95.62 88 ALA A CA 1
ATOM 649 C C . ALA A 1 88 ? 14.785 -7.009 -1.228 1.00 95.62 88 ALA A C 1
ATOM 651 O O . ALA A 1 88 ? 13.906 -7.845 -1.045 1.00 95.62 88 ALA A O 1
ATOM 652 N N . GLY A 1 89 ? 15.828 -7.243 -2.033 1.00 96.19 89 GLY A N 1
ATOM 653 C CA . GLY A 1 89 ? 16.051 -8.495 -2.762 1.00 96.19 89 GLY A CA 1
ATOM 654 C C . GLY A 1 89 ? 15.120 -8.727 -3.957 1.00 96.19 89 GLY A C 1
ATOM 655 O O . GLY A 1 89 ? 15.082 -9.836 -4.484 1.00 96.19 89 GLY A O 1
ATOM 656 N N . LEU A 1 90 ? 14.374 -7.709 -4.396 1.00 96.69 90 LEU A N 1
ATOM 657 C CA . LEU A 1 90 ? 13.381 -7.831 -5.473 1.00 96.69 90 LEU A CA 1
ATOM 658 C C . LEU A 1 90 ? 13.988 -7.725 -6.870 1.00 96.69 90 LEU A C 1
ATOM 660 O O . LEU A 1 90 ? 13.425 -8.251 -7.827 1.00 96.69 90 LEU A O 1
ATOM 664 N N . VAL A 1 91 ? 15.113 -7.020 -6.986 1.00 97.31 91 VAL A N 1
ATOM 665 C CA . VAL A 1 91 ? 15.823 -6.843 -8.252 1.00 97.31 91 VAL A CA 1
ATOM 666 C C . VAL A 1 91 ? 17.312 -7.063 -8.062 1.00 97.31 91 VAL A C 1
ATOM 668 O O . VAL A 1 91 ? 17.869 -6.795 -6.995 1.00 97.31 91 VAL A O 1
ATOM 671 N N . VAL A 1 92 ? 17.967 -7.470 -9.141 1.00 96.69 92 VAL A N 1
ATOM 672 C CA . VAL A 1 92 ? 19.421 -7.480 -9.268 1.00 96.69 92 VAL A CA 1
ATOM 673 C C . VAL A 1 92 ? 19.837 -6.533 -10.383 1.00 96.69 92 VAL A C 1
ATOM 675 O O . VAL A 1 92 ? 19.146 -6.380 -11.391 1.00 96.69 92 VAL A O 1
ATOM 678 N N . THR A 1 93 ? 20.978 -5.877 -10.197 1.00 95.75 93 THR A N 1
ATOM 679 C CA . THR A 1 93 ? 21.586 -5.029 -11.221 1.00 95.75 93 THR A CA 1
ATOM 680 C C . THR A 1 93 ? 22.864 -5.684 -11.726 1.00 95.75 93 THR A C 1
ATOM 682 O O . THR A 1 93 ? 23.688 -6.163 -10.945 1.00 95.75 93 THR A O 1
ATOM 685 N N . HIS A 1 94 ? 23.029 -5.718 -13.045 1.00 94.50 94 HIS A N 1
ATOM 686 C CA . HIS A 1 94 ? 24.238 -6.207 -13.691 1.00 94.50 94 HIS A CA 1
ATOM 687 C C . HIS A 1 94 ? 24.856 -5.081 -14.512 1.00 94.50 94 HIS A C 1
ATOM 689 O O . HIS A 1 94 ? 24.184 -4.446 -15.321 1.00 94.50 94 HIS A O 1
ATOM 695 N N . THR A 1 95 ? 26.140 -4.818 -14.292 1.00 92.62 95 THR A N 1
ATOM 696 C CA . THR A 1 95 ? 26.882 -3.804 -15.044 1.00 92.62 95 THR A CA 1
ATOM 697 C C . THR A 1 95 ? 27.893 -4.506 -15.932 1.00 92.62 95 THR A C 1
ATOM 699 O O . THR A 1 95 ? 28.868 -5.062 -15.425 1.00 92.62 95 THR A O 1
ATOM 702 N N . ASP A 1 96 ? 27.667 -4.444 -17.243 1.00 89.19 96 ASP A N 1
ATOM 703 C CA . ASP A 1 96 ? 28.614 -4.893 -18.260 1.00 89.19 96 ASP A CA 1
ATOM 704 C C . ASP A 1 96 ? 29.169 -3.676 -19.013 1.00 89.19 96 ASP A C 1
ATOM 706 O O . ASP A 1 96 ? 28.470 -2.975 -19.753 1.00 89.19 96 ASP A O 1
ATOM 710 N N . GLY A 1 97 ? 30.443 -3.371 -18.763 1.00 88.50 97 GLY A N 1
ATOM 711 C CA . GLY A 1 97 ? 31.112 -2.195 -19.308 1.00 88.50 97 GLY A CA 1
ATOM 712 C C . GLY A 1 97 ? 30.405 -0.890 -18.931 1.00 88.50 97 GLY A C 1
ATOM 713 O O . GLY A 1 97 ? 30.495 -0.434 -17.793 1.00 88.50 97 GLY A O 1
ATOM 714 N N . ASN A 1 98 ? 29.742 -0.271 -19.913 1.00 83.19 98 ASN A N 1
ATOM 715 C CA . ASN A 1 98 ? 29.038 1.007 -19.756 1.00 83.19 98 ASN A CA 1
ATOM 716 C C . ASN A 1 98 ? 27.505 0.865 -19.765 1.00 83.19 98 ASN A C 1
ATOM 718 O O . ASN A 1 98 ? 26.803 1.875 -19.734 1.00 83.19 98 ASN A O 1
ATOM 722 N N . ALA A 1 99 ? 26.991 -0.365 -19.843 1.00 87.50 99 ALA A N 1
ATOM 723 C CA . ALA A 1 99 ? 25.569 -0.659 -19.788 1.00 87.50 99 ALA A CA 1
ATOM 724 C C . ALA A 1 99 ? 25.227 -1.288 -18.434 1.00 87.50 99 ALA A C 1
ATOM 726 O O . ALA A 1 99 ? 25.900 -2.208 -17.969 1.00 87.50 99 ALA A O 1
ATOM 727 N N . THR A 1 100 ? 24.161 -0.795 -17.807 1.00 93.25 100 THR A N 1
ATOM 728 C CA . THR A 1 100 ? 23.585 -1.418 -16.615 1.00 93.25 100 THR A CA 1
ATOM 729 C C . THR A 1 100 ? 22.207 -1.948 -16.970 1.00 93.25 100 THR A C 1
ATOM 731 O O . THR A 1 100 ? 21.362 -1.212 -17.492 1.00 93.25 100 THR A O 1
ATOM 734 N N . THR A 1 101 ? 22.000 -3.225 -16.688 1.00 95.00 101 THR A N 1
ATOM 735 C CA . THR A 1 101 ? 20.736 -3.936 -16.840 1.00 95.00 101 THR A CA 1
ATOM 736 C C . THR A 1 101 ? 20.158 -4.260 -15.467 1.00 95.00 101 THR A C 1
ATOM 738 O O . THR A 1 101 ? 20.879 -4.369 -14.470 1.00 95.00 101 THR A O 1
ATOM 741 N N . VAL A 1 102 ? 18.835 -4.355 -15.405 1.00 96.94 102 VAL A N 1
ATOM 742 C CA . VAL A 1 102 ? 18.066 -4.650 -14.196 1.00 96.94 102 VAL A CA 1
ATOM 743 C C . VAL A 1 102 ? 17.164 -5.837 -14.495 1.00 96.94 102 VAL A C 1
ATOM 745 O O . VAL A 1 102 ? 16.470 -5.842 -15.509 1.00 96.94 102 VAL A O 1
ATOM 748 N N . ALA A 1 103 ? 17.165 -6.832 -13.617 1.00 95.94 103 ALA A N 1
ATOM 749 C CA . ALA A 1 103 ? 16.300 -8.002 -13.718 1.00 95.94 103 ALA A CA 1
ATOM 750 C C . ALA A 1 103 ? 15.572 -8.239 -12.392 1.00 95.94 103 ALA A C 1
ATOM 752 O O . ALA A 1 103 ? 16.075 -7.857 -11.329 1.00 95.94 103 ALA A O 1
ATOM 753 N N . LEU A 1 104 ? 14.393 -8.862 -12.460 1.00 96.12 104 LEU A N 1
ATOM 754 C CA . LEU A 1 104 ? 13.707 -9.371 -11.273 1.00 96.12 104 LEU A CA 1
ATOM 755 C C . LEU A 1 104 ? 14.480 -10.554 -10.687 1.00 96.12 104 LEU A C 1
ATOM 757 O O . LEU A 1 104 ? 15.142 -11.304 -11.404 1.00 96.12 104 LEU A O 1
ATOM 761 N N . THR A 1 105 ? 14.382 -10.703 -9.373 1.00 95.00 105 THR A N 1
ATOM 762 C CA . THR A 1 105 ? 14.827 -11.899 -8.653 1.00 95.00 105 THR A CA 1
ATOM 763 C C . THR A 1 105 ? 13.637 -12.835 -8.445 1.00 95.00 105 THR A C 1
ATOM 765 O O . THR A 1 105 ? 12.514 -12.359 -8.295 1.00 95.00 105 THR A O 1
ATOM 768 N N . ASP A 1 106 ? 13.880 -14.140 -8.303 1.00 92.25 106 ASP A N 1
ATOM 769 C CA . ASP A 1 106 ? 12.884 -15.116 -7.835 1.00 92.25 106 ASP A CA 1
ATOM 770 C C . ASP A 1 106 ? 12.511 -14.859 -6.360 1.00 92.25 106 ASP A C 1
ATOM 772 O O . ASP A 1 106 ? 13.013 -15.506 -5.435 1.00 92.25 106 ASP A O 1
ATOM 776 N N . HIS A 1 107 ? 11.670 -13.854 -6.114 1.00 91.94 107 HIS A N 1
ATOM 777 C CA . HIS A 1 107 ? 11.301 -13.413 -4.772 1.00 91.94 107 HIS A CA 1
ATOM 778 C C . HIS A 1 107 ? 9.842 -13.785 -4.443 1.00 91.94 107 HIS A C 1
ATOM 780 O O . HIS A 1 107 ? 8.947 -13.402 -5.194 1.00 91.94 107 HIS A O 1
ATOM 786 N N . PRO A 1 108 ? 9.540 -14.410 -3.281 1.00 92.38 108 PRO A N 1
ATOM 787 C CA . PRO A 1 108 ? 8.178 -14.837 -2.921 1.00 92.38 108 PRO A CA 1
ATOM 788 C C . PRO A 1 108 ? 7.117 -13.729 -2.951 1.00 92.38 108 PRO A C 1
ATOM 790 O O . PRO A 1 108 ? 5.941 -13.993 -3.175 1.00 92.38 108 PRO A O 1
ATOM 793 N N . LEU A 1 109 ? 7.526 -12.476 -2.728 1.00 92.94 109 LEU A N 1
ATOM 794 C CA . LEU A 1 109 ? 6.632 -11.318 -2.841 1.00 92.94 109 LEU A CA 1
ATOM 795 C C . LEU A 1 109 ? 6.100 -11.096 -4.261 1.00 92.94 109 LEU A C 1
ATOM 797 O O . LEU A 1 109 ? 4.977 -10.628 -4.390 1.00 92.94 109 LEU A O 1
ATOM 801 N N . LEU A 1 110 ? 6.878 -11.410 -5.300 1.00 93.81 110 LEU A N 1
ATOM 802 C CA . LEU A 1 110 ? 6.448 -11.270 -6.697 1.00 93.81 110 LEU A CA 1
ATOM 803 C C . LEU A 1 110 ? 5.491 -12.396 -7.115 1.00 93.81 110 LEU A C 1
ATOM 805 O O . LEU A 1 110 ? 4.703 -12.217 -8.037 1.00 93.81 110 LEU A O 1
ATOM 809 N N . GLU A 1 111 ? 5.508 -13.513 -6.386 1.00 92.75 111 GLU A N 1
ATOM 810 C CA . GLU A 1 111 ? 4.583 -14.639 -6.561 1.00 92.75 111 GLU A CA 1
ATOM 811 C C . GLU A 1 111 ? 3.260 -14.460 -5.810 1.00 92.75 111 GLU A C 1
ATOM 813 O O . GLU A 1 111 ? 2.331 -15.245 -5.983 1.00 92.75 111 GLU A O 1
ATOM 818 N N . ALA A 1 112 ? 3.154 -13.459 -4.935 1.00 93.38 112 ALA A N 1
ATOM 819 C CA . ALA A 1 112 ? 1.930 -13.228 -4.188 1.00 93.38 112 ALA A CA 1
ATOM 820 C C . ALA A 1 112 ? 0.844 -12.647 -5.110 1.00 93.38 112 ALA A C 1
ATOM 822 O O . ALA A 1 112 ? 1.009 -11.557 -5.656 1.00 93.38 112 ALA A O 1
ATOM 823 N N . GLU A 1 113 ? -0.297 -13.331 -5.218 1.00 93.19 113 GLU A N 1
ATOM 824 C CA . GLU A 1 113 ? -1.405 -12.952 -6.115 1.00 93.19 113 GLU A CA 1
ATOM 825 C C . GLU A 1 113 ? -1.868 -11.501 -5.938 1.00 93.19 113 GLU A C 1
ATOM 827 O O . GLU A 1 113 ? -2.044 -10.775 -6.912 1.00 93.19 113 GLU A O 1
ATOM 832 N N . TRP A 1 114 ? -1.982 -11.017 -4.699 1.00 94.44 114 TRP A N 1
ATOM 833 C CA . TRP A 1 114 ? -2.366 -9.625 -4.448 1.00 94.44 114 TRP A CA 1
ATOM 834 C C . TRP A 1 114 ? -1.309 -8.614 -4.927 1.00 94.44 114 TRP A C 1
ATOM 836 O O . TRP A 1 114 ? -1.660 -7.505 -5.324 1.00 94.44 114 TRP A O 1
ATOM 846 N N . VAL A 1 115 ? -0.020 -8.980 -4.911 1.00 95.69 115 VAL A N 1
ATOM 847 C CA . VAL A 1 115 ? 1.058 -8.145 -5.466 1.00 95.69 115 VAL A CA 1
ATOM 848 C C . VAL A 1 115 ? 0.968 -8.148 -6.984 1.00 95.69 115 VAL A C 1
ATOM 850 O O . VAL A 1 115 ? 0.993 -7.074 -7.580 1.00 95.69 115 VAL A O 1
ATOM 853 N N . ARG A 1 116 ? 0.795 -9.322 -7.603 1.00 94.81 116 ARG A N 1
ATOM 854 C CA . ARG A 1 116 ? 0.590 -9.447 -9.053 1.00 94.81 116 ARG A CA 1
ATOM 855 C C . ARG A 1 116 ? -0.616 -8.648 -9.527 1.00 94.81 116 ARG A C 1
ATOM 857 O O . ARG A 1 116 ? -0.499 -7.919 -10.500 1.00 94.81 116 ARG A O 1
ATOM 864 N N . SER A 1 117 ? -1.728 -8.703 -8.799 1.00 93.69 117 SER A N 1
ATOM 865 C CA . SER A 1 117 ? -2.929 -7.913 -9.087 1.00 93.69 117 SER A CA 1
ATOM 866 C C . SER A 1 117 ? -2.639 -6.405 -9.095 1.00 93.69 117 SER A C 1
ATOM 868 O O . SER A 1 117 ? -3.041 -5.716 -10.028 1.00 93.69 117 SER A O 1
ATOM 870 N N . ILE A 1 118 ? -1.869 -5.890 -8.125 1.00 94.50 118 ILE A N 1
ATOM 871 C CA . ILE A 1 118 ? -1.456 -4.474 -8.105 1.00 94.50 118 ILE A CA 1
ATOM 872 C C . ILE A 1 118 ? -0.474 -4.148 -9.240 1.00 94.50 118 ILE A C 1
ATOM 874 O O . ILE A 1 118 ? -0.500 -3.039 -9.761 1.00 94.50 118 ILE A O 1
ATOM 878 N N . LEU A 1 119 ? 0.432 -5.061 -9.594 1.00 95.56 119 LEU A N 1
ATOM 879 C CA . LEU A 1 119 ? 1.425 -4.826 -10.649 1.00 95.56 119 LEU A CA 1
ATOM 880 C C . LEU A 1 119 ? 0.850 -4.977 -12.063 1.00 95.56 119 LEU A C 1
ATOM 882 O O . LEU A 1 119 ? 1.393 -4.373 -12.980 1.00 95.56 119 LEU A O 1
ATOM 886 N N . ALA A 1 120 ? -0.238 -5.729 -12.235 1.00 94.12 120 ALA A N 1
ATOM 887 C CA . ALA A 1 120 ? -0.964 -5.841 -13.499 1.00 94.12 120 ALA A CA 1
ATOM 888 C C . ALA A 1 120 ? -1.684 -4.534 -13.876 1.00 94.12 120 ALA A C 1
ATOM 890 O O . ALA A 1 120 ? -1.865 -4.248 -15.055 1.00 94.12 120 ALA A O 1
ATOM 891 N N . ASP A 1 121 ? -2.061 -3.731 -12.879 1.00 92.12 121 ASP A N 1
ATOM 892 C CA . ASP A 1 121 ? -2.595 -2.379 -13.053 1.00 92.12 121 ASP A CA 1
ATOM 893 C C . ASP A 1 121 ? -1.973 -1.431 -12.010 1.00 92.12 121 ASP A C 1
ATOM 895 O O . ASP A 1 121 ? -2.584 -1.097 -10.986 1.00 92.12 121 ASP A O 1
ATOM 899 N N . PRO A 1 122 ? -0.722 -0.988 -12.234 1.00 91.50 122 PRO A N 1
ATOM 900 C CA . PRO A 1 122 ? 0.004 -0.190 -11.254 1.00 91.50 122 PRO A CA 1
ATOM 901 C C . PRO A 1 122 ? -0.562 1.232 -11.132 1.00 91.50 122 PRO A C 1
ATOM 903 O O . PRO A 1 122 ? -0.322 1.906 -10.128 1.00 91.50 122 PRO A O 1
ATOM 906 N N . THR A 1 123 ? -1.330 1.691 -12.117 1.00 89.38 123 THR A N 1
ATOM 907 C CA . THR A 1 123 ? -2.036 2.977 -12.116 1.00 89.38 123 THR A CA 1
ATOM 908 C C . THR A 1 123 ? -3.368 2.923 -11.366 1.00 89.38 123 THR A C 1
ATOM 910 O O . THR A 1 123 ? -3.810 3.939 -10.836 1.00 89.38 123 THR A O 1
ATOM 913 N N . GLY A 1 124 ? -3.987 1.746 -11.251 1.00 82.50 124 GLY A N 1
ATOM 914 C CA . GLY A 1 124 ? -5.326 1.592 -10.687 1.00 82.50 124 GLY A CA 1
ATOM 915 C C . GLY A 1 124 ? -6.442 2.004 -11.654 1.00 82.50 124 GLY A C 1
ATOM 916 O O . GLY A 1 124 ? -7.502 2.409 -11.196 1.00 82.50 124 GLY A O 1
ATOM 917 N N . GLU A 1 125 ? -6.234 1.944 -12.973 1.00 81.94 125 GLU A N 1
ATOM 918 C CA . GLU A 1 125 ? -7.276 2.286 -13.958 1.00 81.94 125 GLU A CA 1
ATOM 919 C C . GLU A 1 125 ? -8.430 1.270 -13.997 1.00 81.94 125 GLU A C 1
ATOM 921 O O . GLU A 1 125 ? -9.577 1.636 -14.253 1.00 81.94 125 GLU A O 1
ATOM 926 N N . ALA A 1 126 ? -8.147 -0.005 -13.730 1.00 78.31 126 ALA A N 1
ATOM 927 C CA . ALA A 1 126 ? -9.139 -1.071 -13.607 1.00 78.31 126 ALA A CA 1
ATOM 928 C C . ALA A 1 126 ? -9.832 -1.063 -12.234 1.00 78.31 126 ALA A C 1
ATOM 930 O O . ALA A 1 126 ? -10.863 -1.712 -12.040 1.00 78.31 126 ALA A O 1
ATOM 931 N N . PHE A 1 127 ? -9.275 -0.327 -11.273 1.00 72.06 127 PHE A N 1
ATOM 932 C CA . PHE A 1 127 ? -9.829 -0.158 -9.942 1.00 72.06 127 PHE A CA 1
ATOM 933 C C . PHE A 1 127 ? -10.861 0.988 -9.935 1.00 72.06 127 PHE A C 1
ATOM 935 O O . PHE A 1 127 ? -10.636 2.027 -10.551 1.00 72.06 127 PHE A O 1
ATOM 942 N N . PRO A 1 128 ? -11.988 0.883 -9.201 1.00 76.69 128 PRO A N 1
ATOM 943 C CA . PRO A 1 128 ? -12.945 1.986 -9.039 1.00 76.69 128 PRO A CA 1
ATOM 944 C C . PRO A 1 128 ? -12.401 3.228 -8.304 1.00 76.69 128 PRO A C 1
ATOM 946 O O . PRO A 1 128 ? -13.190 4.085 -7.902 1.00 76.69 128 PRO A O 1
ATOM 949 N N . ALA A 1 129 ? -11.088 3.360 -8.100 1.00 80.69 129 ALA A N 1
ATOM 950 C CA . ALA A 1 129 ? -10.489 4.595 -7.618 1.00 80.69 129 ALA A CA 1
ATOM 951 C C . ALA A 1 129 ? -9.229 4.967 -8.395 1.00 80.69 129 ALA A C 1
ATOM 953 O O . ALA A 1 129 ? -8.514 4.118 -8.908 1.00 80.69 129 ALA A O 1
ATOM 954 N N . ASP A 1 130 ? -8.945 6.265 -8.411 1.00 88.00 130 ASP A N 1
ATOM 955 C CA . ASP A 1 130 ? -7.762 6.809 -9.060 1.00 88.00 130 ASP A CA 1
ATOM 956 C C . ASP A 1 130 ? -6.442 6.353 -8.407 1.00 88.00 130 ASP A C 1
ATOM 958 O O . ASP A 1 130 ? -6.379 5.929 -7.245 1.00 88.00 130 ASP A O 1
ATOM 962 N N . GLU A 1 131 ? -5.345 6.529 -9.147 1.00 91.81 131 GLU A N 1
ATOM 963 C CA . GLU A 1 131 ? -3.987 6.239 -8.679 1.00 91.81 131 GLU A CA 1
ATOM 964 C C . GLU A 1 131 ? -3.672 6.933 -7.343 1.00 91.81 131 GLU A C 1
ATOM 966 O O . GLU A 1 131 ? -3.007 6.384 -6.465 1.00 91.81 131 GLU A O 1
ATOM 971 N N . THR A 1 132 ? -4.180 8.153 -7.151 1.00 92.94 132 THR A N 1
ATOM 972 C CA . THR A 1 132 ? -3.938 8.936 -5.933 1.00 92.94 132 THR A CA 1
ATOM 973 C C . THR A 1 132 ? -4.544 8.255 -4.704 1.00 92.94 132 THR A C 1
ATOM 975 O O . THR A 1 132 ? -3.944 8.262 -3.625 1.00 92.94 132 THR A O 1
ATOM 978 N N . THR A 1 133 ? -5.720 7.657 -4.850 1.00 91.56 133 THR A N 1
ATOM 979 C CA . THR A 1 133 ? -6.404 6.897 -3.805 1.00 91.56 133 THR A CA 1
ATOM 980 C C . THR A 1 133 ? -5.685 5.584 -3.530 1.00 91.56 133 THR A C 1
ATOM 982 O O . THR A 1 133 ? -5.472 5.246 -2.362 1.00 91.56 133 THR A O 1
ATOM 985 N N . LEU A 1 134 ? -5.221 4.887 -4.571 1.00 92.69 134 LEU A N 1
ATOM 986 C CA . LEU A 1 134 ? -4.395 3.689 -4.421 1.00 92.69 134 LEU A CA 1
ATOM 987 C C . LEU A 1 134 ? -3.089 3.999 -3.666 1.00 92.69 134 LEU A C 1
ATOM 989 O O . LEU A 1 134 ? -2.780 3.341 -2.672 1.00 92.69 134 LEU A O 1
ATOM 993 N N . ASN A 1 135 ? -2.388 5.070 -4.045 1.00 94.62 135 ASN A N 1
ATOM 994 C CA . ASN A 1 135 ? -1.173 5.553 -3.381 1.00 94.62 135 ASN A CA 1
ATOM 995 C C . ASN A 1 135 ? -1.409 5.862 -1.897 1.00 94.62 135 ASN A C 1
ATOM 997 O O . ASN A 1 135 ? -0.683 5.371 -1.031 1.00 94.62 135 ASN A O 1
ATOM 1001 N N . ARG A 1 136 ? -2.459 6.634 -1.584 1.00 94.88 136 ARG A N 1
ATOM 1002 C CA . ARG A 1 136 ? -2.834 6.951 -0.196 1.00 94.88 136 ARG A CA 1
ATOM 1003 C C . ARG A 1 136 ? -3.168 5.697 0.606 1.00 94.88 136 ARG A C 1
ATOM 1005 O O . ARG A 1 136 ? -2.788 5.608 1.771 1.00 94.88 136 ARG A O 1
ATOM 1012 N N . THR A 1 137 ? -3.840 4.732 -0.013 1.00 94.56 137 THR A N 1
ATOM 1013 C CA . THR A 1 137 ? -4.202 3.463 0.623 1.00 94.56 137 THR A CA 1
ATOM 1014 C C . THR A 1 137 ? -2.965 2.636 0.954 1.00 94.56 137 THR A C 1
ATOM 1016 O O . THR A 1 137 ? -2.778 2.259 2.110 1.00 94.56 137 THR A O 1
ATOM 1019 N N . LEU A 1 138 ? -2.080 2.395 -0.016 1.00 94.94 138 LEU A N 1
ATOM 1020 C CA . LEU A 1 138 ? -0.855 1.624 0.210 1.00 94.94 138 LEU A CA 1
ATOM 1021 C C . LEU A 1 138 ? 0.048 2.301 1.251 1.00 94.94 138 LEU A C 1
ATOM 1023 O O . LEU A 1 138 ? 0.539 1.630 2.161 1.00 94.94 138 LEU A O 1
ATOM 1027 N N . GLU A 1 139 ? 0.184 3.629 1.197 1.00 95.62 139 GLU A N 1
ATOM 1028 C CA . GLU A 1 139 ? 0.915 4.415 2.197 1.00 95.62 139 GLU A CA 1
ATOM 1029 C C . GLU A 1 139 ? 0.297 4.285 3.596 1.00 95.62 139 GLU A C 1
ATOM 1031 O O . GLU A 1 139 ? 0.997 4.034 4.583 1.00 95.62 139 GLU A O 1
ATOM 1036 N N . ALA A 1 140 ? -1.030 4.397 3.704 1.00 96.38 140 ALA A N 1
ATOM 1037 C CA . ALA A 1 140 ? -1.728 4.203 4.966 1.00 96.38 140 ALA A CA 1
ATOM 1038 C C . ALA A 1 140 ? -1.480 2.796 5.524 1.00 96.38 140 ALA A C 1
ATOM 1040 O O . ALA A 1 140 ? -1.255 2.640 6.725 1.00 96.38 140 ALA A O 1
ATOM 1041 N N . LEU A 1 141 ? -1.445 1.780 4.665 1.00 95.62 141 LEU A N 1
ATOM 1042 C CA . LEU A 1 141 ? -1.273 0.396 5.079 1.00 95.62 141 LEU A CA 1
ATOM 1043 C C . LEU A 1 141 ? 0.169 0.007 5.402 1.00 95.62 141 LEU A C 1
ATOM 1045 O O . LEU A 1 141 ? 0.327 -1.014 6.065 1.00 95.62 141 LEU A O 1
ATOM 1049 N N . ARG A 1 142 ? 1.205 0.792 5.059 1.00 94.69 142 ARG A N 1
ATOM 1050 C CA . ARG A 1 142 ? 2.615 0.505 5.429 1.00 94.69 142 ARG A CA 1
ATOM 1051 C C . ARG A 1 142 ? 2.793 0.240 6.924 1.00 94.69 142 ARG A C 1
ATOM 1053 O O . ARG A 1 142 ? 3.535 -0.664 7.308 1.00 94.69 142 ARG A O 1
ATOM 1060 N N . SER A 1 143 ? 2.072 0.974 7.773 1.00 94.50 143 SER A N 1
ATOM 1061 C CA . SER A 1 143 ? 2.134 0.805 9.227 1.00 94.50 143 SER A CA 1
ATOM 1062 C C . SER A 1 143 ? 1.419 -0.478 9.677 1.00 94.50 143 SER A C 1
ATOM 1064 O O . SER A 1 143 ? 0.196 -0.576 9.531 1.00 94.50 143 SER A O 1
ATOM 1066 N N . PRO A 1 144 ? 2.120 -1.431 10.328 1.00 93.12 144 PRO A N 1
ATOM 1067 C CA . PRO A 1 144 ? 1.489 -2.618 10.910 1.00 93.12 144 PRO A CA 1
ATOM 1068 C C . PRO A 1 144 ? 0.349 -2.273 11.864 1.00 93.12 144 PRO A C 1
ATOM 1070 O O . PRO A 1 144 ? -0.665 -2.961 11.914 1.00 93.12 144 PRO A O 1
ATOM 1073 N N . ARG A 1 145 ? 0.484 -1.156 12.580 1.00 94.31 145 ARG A N 1
ATOM 1074 C CA . ARG A 1 145 ? -0.510 -0.699 13.543 1.00 94.31 145 ARG A CA 1
ATOM 1075 C C . ARG A 1 145 ? -1.808 -0.244 12.891 1.00 94.31 145 ARG A C 1
ATOM 1077 O O . ARG A 1 145 ? -2.875 -0.542 13.417 1.00 94.31 145 ARG A O 1
ATOM 1084 N N . ARG A 1 146 ? -1.728 0.437 11.747 1.00 96.56 146 ARG A N 1
ATOM 1085 C CA . ARG A 1 146 ? -2.906 0.841 10.966 1.00 96.56 146 ARG A CA 1
ATOM 1086 C C . ARG A 1 146 ? -3.654 -0.381 10.429 1.00 96.56 146 ARG A C 1
ATOM 1088 O O . ARG A 1 146 ? -4.874 -0.426 10.534 1.00 96.56 146 ARG A O 1
ATOM 1095 N N . ARG A 1 147 ? -2.933 -1.421 9.993 1.00 95.31 147 ARG A N 1
ATOM 1096 C CA . ARG A 1 147 ? -3.538 -2.712 9.618 1.00 95.31 147 ARG A CA 1
ATOM 1097 C C . ARG A 1 147 ? -4.258 -3.366 10.802 1.00 95.31 147 ARG A C 1
ATOM 1099 O O . ARG A 1 147 ? -5.421 -3.731 10.673 1.00 95.31 147 ARG A O 1
ATOM 1106 N N . THR A 1 148 ? -3.625 -3.410 11.980 1.00 94.56 148 THR A N 1
ATOM 1107 C CA . THR A 1 148 ? -4.263 -3.909 13.213 1.00 94.56 148 THR A CA 1
ATOM 1108 C C . THR A 1 148 ? -5.524 -3.124 13.577 1.00 94.56 148 THR A C 1
ATOM 1110 O O . THR A 1 148 ? -6.495 -3.726 14.029 1.00 94.56 148 THR A O 1
ATOM 1113 N N . VAL A 1 149 ? -5.537 -1.802 13.376 1.00 96.62 149 VAL A N 1
ATOM 1114 C CA . VAL A 1 149 ? -6.736 -0.969 13.572 1.00 96.62 149 VAL A CA 1
ATOM 1115 C C . VAL A 1 149 ? -7.852 -1.387 12.618 1.00 96.62 149 VAL A C 1
ATOM 1117 O O . VAL A 1 149 ? -8.960 -1.630 13.085 1.00 96.62 149 VAL A O 1
ATOM 1120 N N . CYS A 1 150 ? -7.575 -1.542 11.320 1.00 96.31 150 CYS A N 1
ATOM 1121 C CA . CYS A 1 150 ? -8.572 -2.008 10.351 1.00 96.31 150 CYS A CA 1
ATOM 1122 C C . CYS A 1 150 ? -9.132 -3.386 10.734 1.00 96.31 150 CYS A C 1
ATOM 1124 O O . CYS A 1 150 ? -10.346 -3.566 10.771 1.00 96.31 150 CYS A O 1
ATOM 1126 N N . THR A 1 151 ? -8.271 -4.338 11.109 1.00 94.12 151 THR A N 1
ATOM 1127 C CA . THR A 1 151 ? -8.701 -5.659 11.597 1.00 94.12 151 THR A CA 1
ATOM 1128 C C . THR A 1 151 ? -9.528 -5.563 12.880 1.00 94.12 151 THR A C 1
ATOM 1130 O O . THR A 1 151 ? -10.482 -6.314 13.059 1.00 94.12 151 THR A O 1
ATOM 1133 N N . ALA A 1 152 ? -9.189 -4.641 13.783 1.00 94.88 152 ALA A N 1
ATOM 1134 C CA . ALA A 1 152 ? -9.951 -4.432 15.006 1.00 94.88 152 ALA A CA 1
ATOM 1135 C C . ALA A 1 152 ? -11.342 -3.854 14.740 1.00 94.88 152 ALA A C 1
ATOM 1137 O O . ALA A 1 152 ? -12.313 -4.327 15.329 1.00 94.88 152 ALA A O 1
ATOM 1138 N N . LEU A 1 153 ? -11.442 -2.889 13.830 1.00 96.06 153 LEU A N 1
ATOM 1139 C CA . LEU A 1 153 ? -12.713 -2.299 13.423 1.00 96.06 153 LEU A CA 1
ATOM 1140 C C . LEU A 1 153 ? -13.581 -3.286 12.641 1.00 96.06 153 LEU A C 1
ATOM 1142 O O . LEU A 1 153 ? -14.786 -3.292 12.836 1.00 96.06 153 LEU A O 1
ATOM 1146 N N . ALA A 1 154 ? -12.991 -4.189 11.855 1.00 94.12 154 ALA A N 1
ATOM 1147 C CA . ALA A 1 154 ? -13.733 -5.253 11.174 1.00 94.12 154 ALA A CA 1
ATOM 1148 C C . ALA A 1 154 ? -14.436 -6.224 12.139 1.00 94.12 154 ALA A C 1
ATOM 1150 O O . ALA A 1 154 ? -15.377 -6.904 11.759 1.00 94.12 154 ALA A O 1
ATOM 1151 N N . THR A 1 155 ? -13.995 -6.305 13.399 1.00 92.50 155 THR A N 1
ATOM 1152 C CA . THR A 1 155 ? -14.689 -7.105 14.425 1.00 92.50 155 THR A CA 1
ATOM 1153 C C . THR A 1 155 ? -15.811 -6.353 15.140 1.00 92.50 155 THR A C 1
ATOM 1155 O O . THR A 1 155 ? -16.457 -6.924 16.012 1.00 92.50 155 THR A O 1
ATOM 1158 N N . GLN A 1 156 ? -16.035 -5.083 14.799 1.00 92.06 156 GLN A N 1
ATOM 1159 C CA . GLN A 1 156 ? -16.994 -4.199 15.453 1.00 92.06 156 GLN A CA 1
ATOM 1160 C C . GLN A 1 156 ? -18.050 -3.753 14.436 1.00 92.06 156 GLN A C 1
ATOM 1162 O O . GLN A 1 156 ? -17.737 -3.379 13.309 1.00 92.06 156 GLN A O 1
ATOM 1167 N N . HIS A 1 157 ? -19.326 -3.823 14.813 1.00 83.69 157 HIS A N 1
ATOM 1168 C CA . HIS A 1 157 ? -20.434 -3.570 13.882 1.00 83.69 157 HIS A CA 1
ATOM 1169 C C . HIS A 1 157 ? -20.858 -2.098 13.794 1.00 83.69 157 HIS A C 1
ATOM 1171 O O . HIS A 1 157 ? -21.630 -1.746 12.899 1.00 83.69 157 HIS A O 1
ATOM 1177 N N . GLU A 1 158 ? -20.389 -1.265 14.719 1.00 91.75 158 GLU A N 1
ATOM 1178 C CA . GLU A 1 158 ? -20.796 0.129 14.897 1.00 91.75 158 GLU A CA 1
ATOM 1179 C C . GLU A 1 158 ? -19.576 1.010 15.181 1.00 91.75 158 GLU A C 1
ATOM 1181 O O . GLU A 1 158 ? -18.461 0.513 15.360 1.00 91.75 158 GLU A O 1
ATOM 1186 N N . ALA A 1 159 ? -19.788 2.327 15.217 1.00 96.25 159 ALA A N 1
ATOM 1187 C CA . ALA A 1 159 ? -18.749 3.277 15.583 1.00 96.25 159 ALA A CA 1
ATOM 1188 C C . ALA A 1 159 ? -18.230 2.994 17.003 1.00 96.25 159 ALA A C 1
ATOM 1190 O O . ALA A 1 159 ? -18.995 2.892 17.960 1.00 96.25 159 ALA A O 1
ATOM 1191 N N . VAL A 1 160 ? -16.911 2.889 17.134 1.00 97.88 160 VAL A N 1
ATOM 1192 C CA . VAL A 1 160 ? -16.230 2.509 18.374 1.00 97.88 160 VAL A CA 1
ATOM 1193 C C . VAL A 1 160 ? -15.574 3.742 18.994 1.00 97.88 160 VAL A C 1
ATOM 1195 O O . VAL A 1 160 ? -14.905 4.493 18.275 1.00 97.88 160 VAL A O 1
ATOM 1198 N N . PRO A 1 161 ? -15.691 3.964 20.316 1.00 98.12 161 PRO A N 1
ATOM 1199 C CA . PRO A 1 161 ? -14.905 4.979 21.007 1.00 98.12 161 PRO A CA 1
ATOM 1200 C C . PRO A 1 161 ? -13.401 4.736 20.834 1.00 98.12 161 PRO A C 1
ATOM 1202 O O . PRO A 1 161 ? -12.915 3.610 20.971 1.00 98.12 161 PRO A O 1
ATOM 1205 N N . VAL A 1 162 ? -12.621 5.789 20.578 1.00 98.19 162 VAL A N 1
ATOM 1206 C CA . VAL A 1 162 ? -11.172 5.644 20.335 1.00 98.19 162 VAL A CA 1
ATOM 1207 C C . VAL A 1 162 ? -10.436 5.028 21.537 1.00 98.19 162 VAL A C 1
ATOM 1209 O O . VAL A 1 162 ? -9.471 4.289 21.342 1.00 98.19 162 VAL A O 1
ATOM 1212 N N . SER A 1 163 ? -10.910 5.251 22.766 1.00 97.19 163 SER A N 1
ATOM 1213 C CA . SER A 1 163 ? -10.372 4.625 23.985 1.00 97.19 163 SER A CA 1
ATOM 1214 C C . SER A 1 163 ? -10.486 3.097 23.981 1.00 97.19 163 SER A C 1
ATOM 1216 O O . SER A 1 163 ? -9.590 2.395 24.460 1.00 97.19 163 SER A O 1
ATOM 1218 N N . ASP A 1 164 ? -11.577 2.577 23.421 1.00 97.00 164 ASP A N 1
ATOM 1219 C CA . ASP A 1 164 ? -11.890 1.146 23.392 1.00 97.00 164 ASP A CA 1
ATOM 1220 C C . ASP A 1 164 ? -11.134 0.473 22.245 1.00 97.00 164 ASP A C 1
ATOM 1222 O O . ASP A 1 164 ? -10.561 -0.612 22.402 1.00 97.00 164 ASP A O 1
ATOM 1226 N N . LEU A 1 165 ? -11.024 1.174 21.111 1.00 97.25 165 LEU A N 1
ATOM 1227 C CA . LEU A 1 165 ? -10.125 0.788 20.030 1.00 97.25 165 LEU A CA 1
ATOM 1228 C C . LEU A 1 165 ? -8.668 0.743 20.516 1.00 97.25 165 LEU A C 1
ATOM 1230 O O . LEU A 1 165 ? -7.949 -0.203 20.198 1.00 97.25 165 LEU A O 1
ATOM 1234 N N . ALA A 1 166 ? -8.226 1.718 21.317 1.00 96.88 166 ALA A N 1
ATOM 1235 C CA . ALA A 1 166 ? -6.873 1.748 21.862 1.00 96.88 166 ALA A CA 1
ATOM 1236 C C . ALA A 1 166 ? -6.579 0.520 22.732 1.00 96.88 166 ALA A C 1
ATOM 1238 O O . ALA A 1 166 ? -5.555 -0.134 22.528 1.00 96.88 166 ALA A O 1
ATOM 1239 N N . ALA A 1 167 ? -7.490 0.166 23.645 1.00 95.06 167 ALA A N 1
ATOM 1240 C CA . ALA A 1 167 ? -7.377 -1.049 24.454 1.00 95.06 167 ALA A CA 1
ATOM 1241 C C . ALA A 1 167 ? -7.270 -2.301 23.567 1.00 95.06 167 ALA A C 1
ATOM 1243 O O . ALA A 1 167 ? -6.353 -3.107 23.716 1.00 95.06 167 ALA A O 1
ATOM 1244 N N . THR A 1 168 ? -8.150 -2.396 22.571 1.00 94.94 168 THR A N 1
ATOM 1245 C CA . THR A 1 168 ? -8.203 -3.509 21.620 1.00 94.94 168 THR A CA 1
ATOM 1246 C C . THR A 1 168 ? -6.905 -3.661 20.812 1.00 94.94 168 THR A C 1
ATOM 1248 O O . THR A 1 168 ? -6.419 -4.775 20.599 1.00 94.94 168 THR A O 1
ATOM 1251 N N . VAL A 1 169 ? -6.317 -2.548 20.362 1.00 94.81 169 VAL A N 1
ATOM 1252 C CA . VAL A 1 169 ? -5.050 -2.533 19.615 1.00 94.81 169 VAL A CA 1
ATOM 1253 C C . VAL A 1 169 ? -3.874 -2.941 20.504 1.00 94.81 169 VAL A C 1
ATOM 1255 O O . VAL A 1 169 ? -2.986 -3.642 20.023 1.00 94.81 169 VAL A O 1
ATOM 1258 N N . VAL A 1 170 ? -3.858 -2.553 21.787 1.00 93.88 170 VAL A N 1
ATOM 1259 C CA . VAL A 1 170 ? -2.814 -3.000 22.729 1.00 93.88 170 VAL A CA 1
ATOM 1260 C C . VAL A 1 170 ? -2.867 -4.508 22.922 1.00 93.88 170 VAL A C 1
ATOM 1262 O O . VAL A 1 170 ? -1.832 -5.163 22.804 1.00 93.88 170 VAL A O 1
ATOM 1265 N N . THR A 1 171 ? -4.057 -5.060 23.170 1.00 91.44 171 THR A N 1
ATOM 1266 C CA . THR A 1 171 ? -4.236 -6.503 23.365 1.00 91.44 171 THR A CA 1
ATOM 1267 C C . THR A 1 171 ? -3.742 -7.284 22.149 1.00 91.44 171 THR A C 1
ATOM 1269 O O . THR A 1 171 ? -2.879 -8.145 22.291 1.00 91.44 171 THR A O 1
ATOM 1272 N N . ARG A 1 172 ? -4.179 -6.910 20.936 1.00 88.62 172 ARG A N 1
ATOM 1273 C CA . ARG A 1 172 ? -3.725 -7.568 19.697 1.00 88.62 172 ARG A CA 1
ATOM 1274 C C . ARG A 1 172 ? -2.236 -7.367 19.405 1.00 88.62 172 ARG A C 1
ATOM 1276 O O . ARG A 1 172 ? -1.607 -8.222 18.791 1.00 88.62 172 ARG A O 1
ATOM 1283 N N . GLY A 1 173 ? -1.662 -6.232 19.802 1.00 82.00 173 GLY A N 1
ATOM 1284 C CA . GLY A 1 173 ? -0.233 -5.967 19.640 1.00 82.00 173 GLY A CA 1
ATOM 1285 C C . GLY A 1 173 ? 0.642 -6.873 20.510 1.00 82.00 173 GLY A C 1
ATOM 1286 O O . GLY A 1 173 ? 1.703 -7.299 20.059 1.00 82.00 173 GLY A O 1
ATOM 1287 N N . ALA A 1 174 ? 0.191 -7.196 21.725 1.00 77.31 174 ALA A N 1
ATOM 1288 C CA . ALA A 1 174 ? 0.910 -8.075 22.648 1.00 77.31 174 ALA A CA 1
ATOM 1289 C C . ALA A 1 174 ? 0.956 -9.533 22.156 1.00 77.31 174 ALA A C 1
ATOM 1291 O O . ALA A 1 174 ? 1.993 -10.192 22.274 1.00 77.31 174 ALA A O 1
ATOM 1292 N N . ASP A 1 175 ? -0.125 -10.005 21.528 1.00 67.38 175 ASP A N 1
ATOM 1293 C CA . ASP A 1 175 ? -0.221 -11.366 20.981 1.00 67.38 175 ASP A CA 1
ATOM 1294 C C . ASP A 1 175 ? 0.798 -11.638 19.856 1.00 67.38 175 ASP A C 1
ATOM 1296 O O . ASP A 1 175 ? 1.177 -12.784 19.622 1.00 67.38 175 ASP A O 1
ATOM 1300 N N . ASN A 1 176 ? 1.302 -10.587 19.201 1.00 65.00 176 ASN A N 1
ATOM 1301 C CA . ASN A 1 176 ? 2.195 -10.686 18.048 1.00 65.00 176 ASN A CA 1
ATOM 1302 C C . ASN A 1 176 ? 3.703 -10.681 18.373 1.00 65.00 176 ASN A C 1
ATOM 1304 O O . ASN A 1 176 ? 4.500 -10.666 17.433 1.00 65.00 176 ASN A O 1
ATOM 1308 N N . GLY A 1 177 ? 4.148 -10.692 19.640 1.00 57.28 177 GLY A N 1
ATOM 1309 C CA . GLY A 1 177 ? 5.605 -10.722 19.861 1.00 57.28 177 GLY A CA 1
ATOM 1310 C C . GLY A 1 177 ? 6.194 -10.769 21.269 1.00 57.28 177 GLY A C 1
ATOM 1311 O O . GLY A 1 177 ? 7.403 -10.956 21.376 1.00 57.28 177 GLY A O 1
ATOM 1312 N N . ALA A 1 178 ? 5.432 -10.635 22.354 1.00 48.53 178 ALA A N 1
ATOM 1313 C CA . ALA A 1 178 ? 6.012 -10.762 23.694 1.00 48.53 178 ALA A CA 1
ATOM 1314 C C . ALA A 1 178 ? 4.931 -11.148 24.702 1.00 48.53 178 ALA A C 1
ATOM 1316 O O . ALA A 1 178 ? 3.918 -10.467 24.816 1.00 48.53 178 ALA A O 1
ATOM 1317 N N . GLY A 1 179 ? 5.144 -12.270 25.398 1.00 58.12 179 GLY A N 1
ATOM 1318 C CA . GLY A 1 179 ? 4.137 -12.953 26.212 1.00 58.12 179 GLY A CA 1
ATOM 1319 C C . GLY A 1 179 ? 3.327 -12.046 27.141 1.00 58.12 179 GLY A C 1
ATOM 1320 O O . GLY A 1 179 ? 3.870 -11.093 27.681 1.00 58.12 179 GLY A O 1
ATOM 1321 N N . LYS A 1 180 ? 2.040 -12.393 27.315 1.00 58.09 180 LYS A N 1
ATOM 1322 C CA . LYS A 1 180 ? 1.016 -11.772 28.186 1.00 58.09 180 LYS A CA 1
ATOM 1323 C C . LYS A 1 180 ? 1.544 -10.638 29.076 1.00 58.09 180 LYS A C 1
ATOM 1325 O O . LYS A 1 180 ? 1.805 -10.836 30.262 1.00 58.09 180 LYS A O 1
ATOM 1330 N N . VAL A 1 181 ? 1.693 -9.453 28.490 1.00 61.59 181 VAL A N 1
ATOM 1331 C CA . VAL A 1 181 ? 1.995 -8.229 29.232 1.00 61.59 181 VAL A CA 1
ATOM 1332 C C . VAL A 1 181 ? 0.681 -7.705 29.790 1.00 61.59 181 VAL A C 1
ATOM 1334 O O . VAL A 1 181 ? -0.298 -7.576 29.054 1.00 61.59 181 VAL A O 1
ATOM 1337 N N . ASP A 1 182 ? 0.656 -7.417 31.088 1.00 75.69 182 ASP A N 1
ATOM 1338 C CA . ASP A 1 182 ? -0.489 -6.772 31.720 1.00 75.69 182 ASP A CA 1
ATOM 1339 C C . ASP A 1 182 ? -0.686 -5.386 31.084 1.00 75.69 182 ASP A C 1
ATOM 1341 O O . ASP A 1 182 ? 0.247 -4.575 31.022 1.00 75.69 182 ASP A O 1
ATOM 1345 N N . VAL A 1 183 ? -1.870 -5.135 30.521 1.00 80.50 183 VAL A N 1
ATOM 1346 C CA . VAL A 1 183 ? -2.141 -3.920 29.743 1.00 80.50 183 VAL A CA 1
ATOM 1347 C C . VAL A 1 183 ? -2.200 -2.732 30.696 1.00 80.50 183 VAL A C 1
ATOM 1349 O O . VAL A 1 183 ? -3.214 -2.467 31.334 1.00 80.50 183 VAL A O 1
ATOM 1352 N N . THR A 1 184 ? -1.088 -2.008 30.807 1.00 89.25 184 THR A N 1
ATOM 1353 C CA . THR A 1 184 ? -1.028 -0.817 31.660 1.00 89.25 184 THR A CA 1
ATOM 1354 C C . THR A 1 184 ? -1.835 0.337 31.063 1.00 89.25 184 THR A C 1
ATOM 1356 O O . THR A 1 184 ? -1.839 0.562 29.850 1.00 89.25 184 THR A O 1
ATOM 1359 N N . GLU A 1 185 ? -2.449 1.142 31.930 1.00 91.88 185 GLU A N 1
ATOM 1360 C CA . GLU A 1 185 ? -3.178 2.355 31.529 1.00 91.88 185 GLU A CA 1
ATOM 1361 C C . GLU A 1 185 ? -2.288 3.357 30.771 1.00 91.88 185 GLU A C 1
ATOM 1363 O O . GLU A 1 185 ? -2.731 4.033 29.841 1.00 91.88 185 GLU A O 1
ATOM 1368 N N . SER A 1 186 ? -0.998 3.400 31.117 1.00 91.75 186 SER A N 1
ATOM 1369 C CA . SER A 1 186 ? 0.004 4.208 30.416 1.00 91.75 186 SER A CA 1
ATOM 1370 C C . SER A 1 186 ? 0.175 3.762 28.960 1.00 91.75 186 SER A C 1
ATOM 1372 O O . SER A 1 186 ? 0.156 4.593 28.049 1.00 91.75 186 SER A O 1
ATOM 1374 N N . ALA A 1 187 ? 0.260 2.446 28.716 1.00 91.88 187 ALA A N 1
ATOM 1375 C CA . ALA A 1 187 ? 0.336 1.911 27.361 1.00 91.88 187 ALA A CA 1
ATOM 1376 C C . ALA A 1 187 ? -0.919 2.280 26.559 1.00 91.88 187 ALA A C 1
ATOM 1378 O O . ALA A 1 187 ? -0.791 2.803 25.453 1.00 91.88 187 ALA A O 1
ATOM 1379 N N . ARG A 1 188 ? -2.115 2.096 27.138 1.00 95.12 188 ARG A N 1
ATOM 1380 C CA . ARG A 1 188 ? -3.393 2.472 26.510 1.00 95.12 188 ARG A CA 1
ATOM 1381 C C . ARG A 1 188 ? -3.436 3.954 26.130 1.00 95.12 188 ARG A C 1
ATOM 1383 O O . ARG A 1 188 ? -3.738 4.273 24.984 1.00 95.12 188 ARG A O 1
ATOM 1390 N N . THR A 1 189 ? -3.046 4.841 27.043 1.00 96.12 189 THR A N 1
ATOM 1391 C CA . THR A 1 189 ? -3.014 6.295 26.808 1.00 96.12 189 THR A CA 1
ATOM 1392 C C . THR A 1 189 ? -2.047 6.679 25.680 1.00 96.12 189 THR A C 1
ATOM 1394 O O . THR A 1 189 ? -2.371 7.506 24.823 1.00 96.12 189 THR A O 1
ATOM 1397 N N . ALA A 1 190 ? -0.866 6.054 25.626 1.00 95.62 190 ALA A N 1
ATOM 1398 C CA . ALA A 1 190 ? 0.097 6.284 24.550 1.00 95.62 190 ALA A CA 1
ATOM 1399 C C . ALA A 1 190 ? -0.443 5.814 23.187 1.00 95.62 190 ALA A C 1
ATOM 1401 O O . ALA A 1 190 ? -0.266 6.492 22.172 1.00 95.62 190 ALA A O 1
ATOM 1402 N N . VAL A 1 191 ? -1.139 4.672 23.162 1.00 96.50 191 VAL A N 1
ATOM 1403 C CA . VAL A 1 191 ? -1.809 4.158 21.960 1.00 96.50 191 VAL A CA 1
ATOM 1404 C C . VAL A 1 191 ? -2.898 5.101 21.492 1.00 96.50 191 VAL A C 1
ATOM 1406 O O . VAL A 1 191 ? -2.912 5.461 20.323 1.00 96.50 191 VAL A O 1
ATOM 1409 N N . GLU A 1 192 ? -3.779 5.513 22.395 1.00 97.44 192 GLU A N 1
ATOM 1410 C CA . GLU A 1 192 ? -4.873 6.430 22.102 1.00 97.44 192 GLU A CA 1
ATOM 1411 C C . GLU A 1 192 ? -4.358 7.750 21.517 1.00 97.44 192 GLU A C 1
ATOM 1413 O O . GLU A 1 192 ? -4.863 8.216 20.498 1.00 97.44 192 GLU A O 1
ATOM 1418 N N . THR A 1 193 ? -3.291 8.305 22.095 1.00 97.88 193 THR A N 1
ATOM 1419 C CA . THR A 1 193 ? -2.642 9.526 21.594 1.00 97.88 193 THR A CA 1
ATOM 1420 C C . THR A 1 193 ? -2.141 9.343 20.156 1.00 97.88 193 THR A C 1
ATOM 1422 O O . THR A 1 193 ? -2.433 10.156 19.282 1.00 97.88 193 THR A O 1
ATOM 1425 N N . SER A 1 194 ? -1.432 8.245 19.878 1.00 97.69 194 SER A N 1
ATOM 1426 C CA . SER A 1 194 ? -0.941 7.926 18.528 1.00 97.69 194 SER A CA 1
ATOM 1427 C C . SER A 1 194 ? -2.083 7.650 17.536 1.00 97.69 194 SER A C 1
ATOM 1429 O O . SER A 1 194 ? -2.024 8.082 16.384 1.00 97.69 194 SER A O 1
ATOM 1431 N N . LEU A 1 195 ? -3.171 7.007 17.979 1.00 98.00 195 LEU A N 1
ATOM 1432 C CA . LEU A 1 195 ? -4.360 6.798 17.152 1.00 98.00 195 LEU A CA 1
ATOM 1433 C C . LEU A 1 195 ? -4.964 8.129 16.703 1.00 98.00 195 LEU A C 1
ATOM 1435 O O . LEU A 1 195 ? -5.150 8.326 15.505 1.00 98.00 195 LEU A O 1
ATOM 1439 N N . VAL A 1 196 ? -5.208 9.048 17.637 1.00 98.19 196 VAL A N 1
ATOM 1440 C CA . VAL A 1 196 ? -5.848 10.342 17.356 1.00 98.19 196 VAL A CA 1
ATOM 1441 C C . VAL A 1 196 ? -4.992 11.235 16.461 1.00 98.19 196 VAL A C 1
ATOM 1443 O O . VAL A 1 196 ? -5.521 11.882 15.561 1.00 98.19 196 VAL A O 1
ATOM 1446 N N . HIS A 1 197 ? -3.681 11.293 16.699 1.00 96.75 197 HIS A N 1
ATOM 1447 C CA . HIS A 1 197 ? -2.825 12.282 16.038 1.00 96.75 197 HIS A CA 1
ATOM 1448 C C . HIS A 1 197 ? -2.142 11.779 14.762 1.00 96.75 197 HIS A C 1
ATOM 1450 O O . HIS A 1 197 ? -1.708 12.599 13.959 1.00 96.75 197 HIS A O 1
ATOM 1456 N N . GLU A 1 198 ? -2.045 10.462 14.554 1.00 97.56 198 GLU A N 1
ATOM 1457 C CA . GLU A 1 198 ? -1.238 9.903 13.462 1.00 97.56 198 GLU A CA 1
ATOM 1458 C C . GLU A 1 198 ? -1.963 8.827 12.649 1.00 97.56 198 GLU A C 1
ATOM 1460 O O . GLU A 1 198 ? -1.905 8.825 11.416 1.00 97.56 198 GLU A O 1
ATOM 1465 N N . HIS A 1 199 ? -2.605 7.861 13.309 1.00 97.81 199 HIS A N 1
ATOM 1466 C CA . HIS A 1 199 ? -3.126 6.695 12.598 1.00 97.81 199 HIS A CA 1
ATOM 1467 C C . HIS A 1 199 ? -4.523 6.917 12.026 1.00 97.81 199 HIS A C 1
ATOM 1469 O O . HIS A 1 199 ? -4.719 6.650 10.844 1.00 97.81 199 HIS A O 1
ATOM 1475 N N . LEU A 1 200 ? -5.467 7.431 12.817 1.00 98.12 200 LEU A N 1
ATOM 1476 C CA . LEU A 1 200 ? -6.836 7.680 12.362 1.00 98.12 200 LEU A CA 1
ATOM 1477 C C . LEU A 1 200 ? -6.909 8.771 11.286 1.00 98.12 200 LEU A C 1
ATOM 1479 O O . LEU A 1 200 ? -7.569 8.521 10.279 1.00 98.12 200 LEU A O 1
ATOM 1483 N N . PRO A 1 201 ? -6.189 9.909 11.390 1.00 97.94 201 PRO A N 1
ATOM 1484 C CA . PRO A 1 201 ? -6.178 10.898 10.313 1.00 97.94 201 PRO A CA 1
ATOM 1485 C C . PRO A 1 201 ? -5.661 10.330 8.987 1.00 97.94 201 PRO A C 1
ATOM 1487 O O . PRO A 1 201 ? -6.239 10.588 7.939 1.00 97.94 201 PRO A O 1
ATOM 1490 N N . ALA A 1 202 ? -4.607 9.510 9.020 1.00 96.69 202 ALA A N 1
ATOM 1491 C CA . ALA A 1 202 ? -4.053 8.911 7.809 1.00 96.69 202 ALA A CA 1
ATOM 1492 C C . ALA A 1 202 ? -4.951 7.818 7.211 1.00 96.69 202 ALA A C 1
ATOM 1494 O O . ALA A 1 202 ? -5.099 7.752 5.995 1.00 96.69 202 ALA A O 1
ATOM 1495 N N . LEU A 1 203 ? -5.572 6.982 8.051 1.00 97.50 203 LEU A N 1
ATOM 1496 C CA . LEU A 1 203 ? -6.564 6.003 7.601 1.00 97.50 203 LEU A CA 1
ATOM 1497 C C . LEU A 1 203 ? -7.794 6.700 7.000 1.00 97.50 203 LEU A C 1
ATOM 1499 O O . LEU A 1 203 ? -8.314 6.254 5.983 1.00 97.50 203 LEU A O 1
ATOM 1503 N N . SER A 1 204 ? -8.229 7.812 7.596 1.00 97.06 204 SER A N 1
ATOM 1504 C CA . SER A 1 204 ? -9.357 8.607 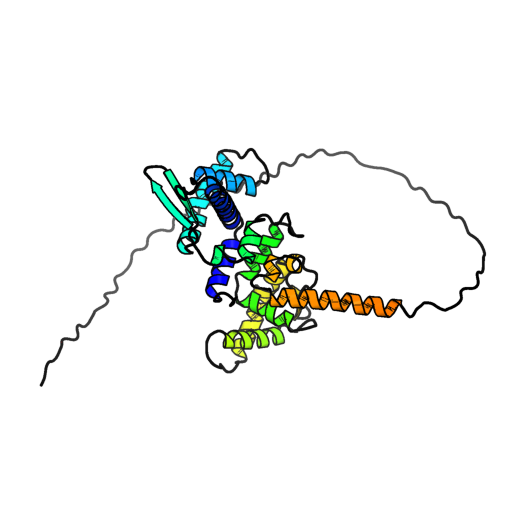7.103 1.00 97.06 204 SER A CA 1
ATOM 1505 C C . SER A 1 204 ? -9.023 9.325 5.791 1.00 97.06 204 SER A C 1
ATOM 1507 O O . SER A 1 204 ? -9.826 9.304 4.864 1.00 97.06 204 SER A O 1
ATOM 1509 N N . ALA A 1 205 ? -7.804 9.857 5.640 1.00 94.81 205 ALA A N 1
ATOM 1510 C CA . ALA A 1 205 ? -7.330 10.439 4.379 1.00 94.81 205 ALA A CA 1
ATOM 1511 C C . ALA A 1 205 ? -7.250 9.418 3.223 1.00 94.81 205 ALA A C 1
ATOM 1513 O O . ALA A 1 205 ? -7.354 9.789 2.050 1.00 94.81 205 ALA A O 1
ATOM 1514 N N . ALA A 1 206 ? -7.070 8.137 3.557 1.00 95.25 206 ALA A N 1
ATOM 1515 C CA . ALA A 1 206 ? -7.140 7.010 2.631 1.00 95.25 206 ALA A CA 1
ATOM 1516 C C . ALA A 1 206 ? -8.560 6.425 2.481 1.00 95.25 206 ALA A C 1
ATOM 1518 O O . ALA A 1 206 ? -8.720 5.390 1.846 1.00 95.25 206 ALA A O 1
ATOM 1519 N N . ALA A 1 207 ? -9.577 7.062 3.073 1.00 95.19 207 ALA A N 1
ATOM 1520 C CA . ALA A 1 207 ? -10.969 6.610 3.079 1.00 95.19 207 ALA A CA 1
ATOM 1521 C C . ALA A 1 207 ? -11.174 5.182 3.631 1.00 95.19 207 ALA A C 1
ATOM 1523 O O . ALA A 1 207 ? -12.144 4.519 3.291 1.00 95.19 207 ALA A O 1
ATOM 1524 N N . LEU A 1 208 ? -10.279 4.702 4.503 1.00 95.69 208 LEU A N 1
ATOM 1525 C CA . LEU A 1 208 ? -10.383 3.377 5.133 1.00 95.69 208 LEU A CA 1
ATOM 1526 C C . LEU A 1 208 ? -11.305 3.379 6.353 1.00 95.69 208 LEU A C 1
ATOM 1528 O O . LEU A 1 208 ? -11.869 2.348 6.723 1.00 95.69 208 LEU A O 1
ATOM 1532 N N . VAL A 1 209 ? -11.411 4.530 7.017 1.00 97.44 209 VAL A N 1
ATOM 1533 C CA . VAL A 1 209 ? -12.191 4.712 8.242 1.00 97.44 209 VAL A CA 1
ATOM 1534 C C . VAL A 1 209 ? -12.904 6.056 8.225 1.00 97.44 209 VAL A C 1
ATOM 1536 O O . VAL A 1 209 ? -12.389 7.049 7.705 1.00 97.44 209 VAL A O 1
ATOM 1539 N N . GLU A 1 210 ? -14.054 6.092 8.876 1.00 97.56 210 GLU A N 1
ATOM 1540 C CA . GLU A 1 210 ? -14.778 7.312 9.203 1.00 97.56 210 GLU A CA 1
ATOM 1541 C C . GLU A 1 210 ? -14.413 7.699 10.632 1.00 97.56 210 GLU A C 1
ATOM 1543 O O . GLU A 1 210 ? -14.760 6.995 11.582 1.00 97.56 210 GLU A O 1
ATOM 1548 N N . TYR A 1 211 ? -13.650 8.782 10.787 1.00 97.94 211 TYR A N 1
ATOM 1549 C CA . TYR A 1 211 ? -13.194 9.257 12.090 1.00 97.94 211 TYR A CA 1
ATOM 1550 C C . TYR A 1 211 ? -13.889 10.567 12.468 1.00 97.94 211 TYR A C 1
ATOM 1552 O O . TYR A 1 211 ? -13.660 11.599 11.838 1.00 97.94 211 TYR A O 1
ATOM 1560 N N . ASP A 1 212 ? -14.691 10.536 13.535 1.00 97.75 212 ASP A N 1
ATOM 1561 C CA . ASP A 1 212 ? -15.278 11.725 14.147 1.00 97.75 212 ASP A CA 1
ATOM 1562 C C . ASP A 1 212 ? -14.377 12.206 15.293 1.00 97.75 212 ASP A C 1
ATOM 1564 O O . ASP A 1 212 ? -14.353 11.650 16.397 1.00 97.75 212 ASP A O 1
ATOM 1568 N N . ALA A 1 213 ? -13.618 13.269 15.028 1.00 95.94 213 ALA A N 1
ATOM 1569 C CA . ALA A 1 213 ? -12.720 13.864 16.010 1.00 95.94 213 ALA A CA 1
ATOM 1570 C C . ALA A 1 213 ? -13.461 14.531 17.184 1.00 95.94 213 ALA A C 1
ATOM 1572 O O . ALA A 1 213 ? -12.909 14.592 18.285 1.00 95.94 213 ALA A O 1
ATOM 1573 N N . ALA A 1 214 ? -14.689 15.017 16.972 1.00 96.12 214 ALA A N 1
ATOM 1574 C CA . ALA A 1 214 ? -15.480 15.685 18.001 1.00 96.12 214 ALA A CA 1
ATOM 1575 C C . ALA A 1 214 ? -16.097 14.667 18.967 1.00 96.12 214 ALA A C 1
ATOM 1577 O O . ALA A 1 214 ? -15.985 14.830 20.183 1.00 96.12 214 ALA A O 1
ATOM 1578 N N . ALA A 1 215 ? -16.686 13.594 18.435 1.00 96.38 215 ALA A N 1
ATOM 1579 C CA . ALA A 1 215 ? -17.241 12.503 19.234 1.00 96.38 215 ALA A CA 1
ATOM 1580 C C . ALA A 1 215 ? -16.174 11.516 19.739 1.00 96.38 215 ALA A C 1
ATOM 1582 O O . ALA A 1 215 ? -16.444 10.725 20.641 1.00 96.38 215 ALA A O 1
ATOM 1583 N N . ARG A 1 216 ? -14.955 11.561 19.178 1.00 97.50 216 ARG A N 1
ATOM 1584 C CA . ARG A 1 216 ? -13.887 10.568 19.388 1.00 97.50 216 ARG A CA 1
ATOM 1585 C C . ARG A 1 216 ? -14.381 9.148 19.122 1.00 97.50 216 ARG A C 1
ATOM 1587 O O . ARG A 1 216 ? -14.088 8.224 19.886 1.00 97.50 216 ARG A O 1
ATOM 1594 N N . THR A 1 217 ? -15.102 8.980 18.023 1.00 98.12 217 THR A N 1
ATOM 1595 C CA . THR A 1 217 ? -15.573 7.684 17.543 1.00 98.12 217 THR A CA 1
ATOM 1596 C C . THR A 1 217 ? -14.996 7.395 16.169 1.00 98.12 217 THR A C 1
ATOM 1598 O O . THR A 1 217 ? -14.633 8.299 15.414 1.00 98.12 217 THR A O 1
ATOM 1601 N N . VAL A 1 218 ? -14.854 6.114 15.857 1.00 98.38 218 VAL A N 1
ATOM 1602 C CA . VAL A 1 218 ? -14.347 5.662 14.566 1.00 98.38 218 VAL A CA 1
ATOM 1603 C C . VAL A 1 218 ? -15.115 4.437 14.099 1.00 98.38 218 VAL A C 1
ATOM 1605 O O . VAL A 1 218 ? -15.344 3.509 14.872 1.00 98.38 218 VAL A O 1
ATOM 1608 N N . ALA A 1 219 ? -15.484 4.427 12.825 1.00 97.38 219 ALA A N 1
ATOM 1609 C CA . ALA A 1 219 ? -16.085 3.288 12.150 1.00 97.38 219 ALA A CA 1
ATOM 1610 C C . ALA A 1 219 ? -15.248 2.889 10.929 1.00 97.38 219 ALA A C 1
ATOM 1612 O O . ALA A 1 219 ? -14.494 3.693 10.376 1.00 97.38 219 ALA A O 1
ATOM 1613 N N . LEU A 1 220 ? -15.367 1.630 10.510 1.00 96.69 2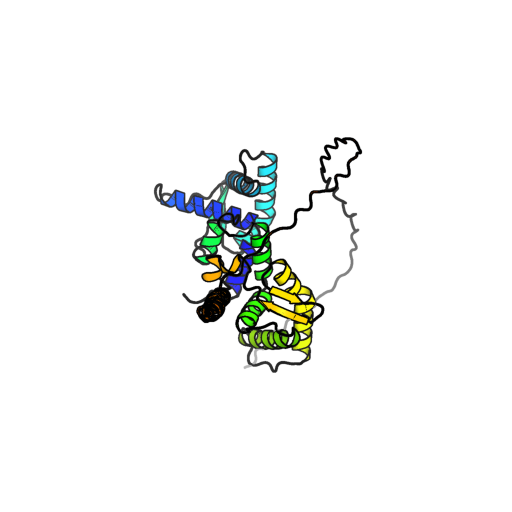20 LEU A N 1
ATOM 1614 C CA . LEU A 1 220 ? -14.822 1.191 9.229 1.00 96.69 220 LEU A CA 1
ATOM 1615 C C . LEU A 1 220 ? -15.666 1.800 8.100 1.00 96.69 220 LEU A C 1
ATOM 1617 O O . LEU A 1 220 ? -16.890 1.695 8.142 1.00 96.69 220 LEU A O 1
ATOM 1621 N N . ALA A 1 221 ? -15.026 2.403 7.098 1.00 95.50 221 ALA A N 1
ATOM 1622 C CA . ALA A 1 221 ? -15.727 2.950 5.939 1.00 95.50 221 ALA A CA 1
ATOM 1623 C C . ALA A 1 221 ? -16.118 1.799 5.000 1.00 95.50 221 ALA A C 1
ATOM 1625 O O . ALA A 1 221 ? -15.312 1.371 4.177 1.00 95.50 221 ALA A O 1
ATOM 1626 N N . ILE A 1 222 ? -17.317 1.239 5.161 1.00 92.81 222 ILE A N 1
ATOM 1627 C CA . ILE A 1 222 ? -17.754 0.027 4.438 1.00 92.81 222 ILE A CA 1
ATOM 1628 C C . ILE A 1 222 ? -17.952 0.252 2.933 1.00 92.81 222 ILE A C 1
ATOM 1630 O O . ILE A 1 222 ? -17.814 -0.688 2.157 1.00 92.81 222 ILE A O 1
ATOM 1634 N N . ASP A 1 223 ? -18.182 1.498 2.522 1.00 90.31 223 ASP A N 1
ATOM 1635 C CA . ASP A 1 223 ? -18.417 1.871 1.123 1.00 90.31 223 ASP A CA 1
ATOM 1636 C C . ASP A 1 223 ? -17.130 2.280 0.388 1.00 90.31 223 ASP A C 1
ATOM 1638 O O . ASP A 1 223 ? -17.170 2.749 -0.751 1.00 90.31 223 ASP A O 1
ATOM 1642 N N . ALA A 1 224 ? -15.965 2.133 1.028 1.00 90.00 224 ALA A N 1
ATOM 1643 C CA . ALA A 1 224 ? -14.705 2.518 0.415 1.00 90.00 224 ALA A CA 1
ATOM 1644 C C . ALA A 1 224 ? -14.418 1.651 -0.832 1.00 90.00 224 ALA A C 1
ATOM 1646 O O . ALA A 1 224 ? -14.474 0.419 -0.738 1.00 90.00 224 ALA A O 1
ATOM 1647 N N . PRO A 1 225 ? -14.037 2.251 -1.981 1.00 86.31 225 PRO A N 1
ATOM 1648 C CA . PRO A 1 225 ? -13.819 1.513 -3.227 1.00 86.31 225 PRO A CA 1
ATOM 1649 C C . PRO A 1 225 ? -12.844 0.338 -3.096 1.00 86.31 225 PRO A C 1
ATOM 1651 O O . PRO A 1 225 ? -12.992 -0.660 -3.795 1.00 86.31 225 PRO A O 1
ATOM 1654 N N . LEU A 1 226 ? -11.876 0.404 -2.168 1.00 88.69 226 LEU A N 1
ATOM 1655 C CA . LEU A 1 226 ? -10.867 -0.652 -2.017 1.00 88.69 226 LEU A CA 1
ATOM 1656 C C . LEU A 1 226 ? -11.436 -2.014 -1.641 1.00 88.69 226 LEU A C 1
ATOM 1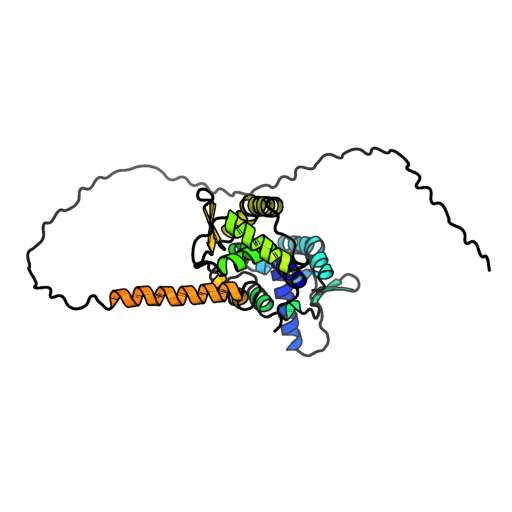658 O O . LEU A 1 226 ? -10.795 -3.018 -1.927 1.00 88.69 226 LEU A O 1
ATOM 1662 N N . TRP A 1 227 ? -12.607 -2.078 -1.001 1.00 90.50 227 TRP A N 1
ATOM 1663 C CA . TRP A 1 227 ? -13.167 -3.356 -0.559 1.00 90.50 227 TRP A CA 1
ATOM 1664 C C . TRP A 1 227 ? -13.690 -4.187 -1.732 1.00 90.50 227 TRP A C 1
ATOM 1666 O O . TRP A 1 227 ? -13.932 -5.386 -1.581 1.00 90.50 227 TRP A O 1
ATOM 1676 N N . GLN A 1 228 ? -13.823 -3.544 -2.894 1.00 86.94 228 GLN A N 1
ATOM 1677 C CA . GLN A 1 228 ? -14.157 -4.156 -4.173 1.00 86.94 228 GLN A CA 1
ATOM 1678 C C . GLN A 1 228 ? -12.908 -4.596 -4.949 1.00 86.94 228 GLN A C 1
ATOM 1680 O O . GLN A 1 228 ? -13.047 -5.265 -5.964 1.00 86.94 228 GLN A O 1
ATOM 1685 N N . ALA A 1 229 ? -11.699 -4.232 -4.503 1.00 89.31 229 ALA A N 1
ATOM 1686 C CA . ALA A 1 229 ? -10.473 -4.636 -5.177 1.00 89.31 229 ALA A CA 1
ATOM 1687 C C . ALA A 1 229 ? -10.123 -6.100 -4.887 1.00 89.31 229 ALA A C 1
ATOM 1689 O O . ALA A 1 229 ? -10.111 -6.535 -3.728 1.00 89.31 229 ALA A O 1
ATOM 1690 N N . ASP A 1 230 ? -9.717 -6.826 -5.924 1.00 88.62 230 ASP A N 1
ATOM 1691 C CA . ASP A 1 230 ? -9.261 -8.212 -5.796 1.00 88.62 230 ASP A CA 1
ATOM 1692 C C . ASP A 1 230 ? -8.028 -8.310 -4.884 1.00 88.62 230 ASP A C 1
ATOM 1694 O O . ASP A 1 230 ? -8.013 -9.088 -3.931 1.00 88.62 230 ASP A O 1
ATOM 1698 N N . TRP A 1 231 ? -7.052 -7.407 -5.039 1.00 91.06 231 TRP A N 1
ATOM 1699 C CA . TRP A 1 231 ? -5.862 -7.390 -4.180 1.00 91.06 231 TRP A CA 1
ATOM 1700 C C . TRP A 1 231 ? -6.177 -7.169 -2.691 1.00 91.06 231 TRP A C 1
ATOM 1702 O O . TRP A 1 231 ? -5.426 -7.626 -1.830 1.00 91.06 231 TRP A O 1
ATOM 1712 N N . ALA A 1 232 ? -7.274 -6.484 -2.346 1.00 89.69 232 ALA A N 1
ATOM 1713 C CA . ALA A 1 232 ? -7.678 -6.325 -0.949 1.00 89.69 232 ALA A CA 1
ATOM 1714 C C . ALA A 1 232 ? -8.233 -7.638 -0.376 1.00 89.69 232 ALA A C 1
ATOM 1716 O O . ALA A 1 232 ? -8.065 -7.912 0.814 1.00 89.69 232 ALA A O 1
ATOM 1717 N N . THR A 1 233 ? -8.858 -8.448 -1.233 1.00 88.94 233 THR A N 1
ATOM 1718 C CA . THR A 1 233 ? -9.430 -9.763 -0.926 1.00 88.94 233 THR A CA 1
ATOM 1719 C C . THR A 1 233 ? -8.364 -10.832 -0.747 1.00 88.94 233 THR A C 1
ATOM 1721 O O . THR A 1 233 ? -8.468 -11.631 0.178 1.00 88.94 233 THR A O 1
ATOM 1724 N N . ASP A 1 234 ? -7.330 -10.807 -1.582 1.00 89.75 234 ASP A N 1
ATOM 1725 C CA . ASP A 1 234 ? -6.250 -11.801 -1.562 1.00 89.75 234 ASP A CA 1
ATOM 1726 C C . ASP A 1 234 ? -5.035 -11.349 -0.740 1.00 89.75 234 ASP A C 1
ATOM 1728 O O . ASP A 1 234 ? -4.057 -12.081 -0.566 1.00 89.75 234 ASP A O 1
ATOM 1732 N N . GLY A 1 235 ? -5.079 -10.113 -0.245 1.00 89.44 235 GLY A N 1
ATOM 1733 C CA . GLY A 1 235 ? -3.941 -9.438 0.352 1.00 89.44 235 GLY A CA 1
ATOM 1734 C C . GLY A 1 235 ? -4.048 -9.216 1.861 1.00 89.44 235 GLY A C 1
ATOM 1735 O O . GLY A 1 235 ? -4.710 -9.956 2.594 1.00 89.44 235 GLY A O 1
ATOM 1736 N N . PRO A 1 236 ? -3.371 -8.177 2.381 1.00 86.81 236 PRO A N 1
ATOM 1737 C CA . PRO A 1 236 ? -3.198 -7.981 3.821 1.00 86.81 236 PRO A CA 1
ATOM 1738 C C . PRO A 1 236 ? -4.471 -7.659 4.597 1.00 86.81 236 PRO A C 1
ATOM 1740 O O . PRO A 1 236 ? -4.460 -7.690 5.828 1.00 86.81 236 PRO A O 1
ATOM 1743 N N . LEU A 1 237 ? -5.542 -7.306 3.893 1.00 90.81 237 LEU A N 1
ATOM 1744 C CA . LEU A 1 237 ? -6.829 -6.960 4.472 1.00 90.81 237 LEU A CA 1
ATOM 1745 C C . LEU A 1 237 ? -7.923 -7.966 4.104 1.00 90.81 237 LEU A C 1
ATOM 1747 O O . LEU A 1 237 ? -9.090 -7.648 4.304 1.00 90.81 237 LEU A O 1
ATOM 1751 N N . ALA A 1 238 ? -7.566 -9.172 3.650 1.00 93.00 238 ALA A N 1
ATOM 1752 C CA . ALA A 1 238 ? -8.510 -10.202 3.210 1.00 93.00 238 ALA A CA 1
ATOM 1753 C C . ALA A 1 238 ? -9.698 -10.385 4.170 1.00 93.00 238 ALA A C 1
ATOM 1755 O O . ALA A 1 238 ? -10.854 -10.256 3.776 1.00 93.00 238 ALA A O 1
ATOM 1756 N N . ALA A 1 239 ? -9.410 -10.571 5.463 1.00 90.50 239 ALA A N 1
ATOM 1757 C CA . ALA A 1 239 ? -10.432 -10.750 6.496 1.00 90.50 239 ALA A CA 1
ATOM 1758 C C . ALA A 1 239 ? -11.326 -9.509 6.692 1.00 90.50 239 ALA A C 1
ATOM 1760 O O . ALA A 1 239 ? -12.506 -9.632 7.014 1.00 90.50 239 ALA A O 1
ATOM 1761 N N . VAL A 1 240 ? -10.774 -8.307 6.505 1.00 92.88 240 VAL A N 1
ATOM 1762 C CA . VAL A 1 240 ? -11.535 -7.052 6.592 1.00 92.88 240 VAL A CA 1
ATOM 1763 C C . VAL A 1 240 ? -12.434 -6.900 5.368 1.00 92.88 240 VAL A C 1
ATOM 1765 O O . VAL A 1 240 ? -13.615 -6.603 5.515 1.00 92.88 240 VAL A O 1
ATOM 1768 N N . ALA A 1 241 ? -11.900 -7.153 4.172 1.00 93.25 241 ALA A N 1
ATOM 1769 C CA . ALA A 1 241 ? -12.646 -7.080 2.922 1.00 93.25 241 ALA A CA 1
ATOM 1770 C C . ALA A 1 241 ? -13.790 -8.110 2.881 1.00 93.25 241 ALA A C 1
ATOM 1772 O O . ALA A 1 241 ? -14.905 -7.779 2.479 1.00 93.25 241 ALA A O 1
ATOM 1773 N N . GLU A 1 242 ? -13.550 -9.333 3.365 1.00 92.69 242 GLU A N 1
ATOM 1774 C CA . GLU A 1 242 ? -14.581 -10.367 3.509 1.00 92.69 242 GLU A CA 1
ATOM 1775 C C . GLU A 1 242 ? -15.698 -9.921 4.462 1.00 92.69 242 GLU A C 1
ATOM 1777 O O . GLU A 1 242 ? -16.877 -10.030 4.122 1.00 92.69 242 GLU A O 1
ATOM 1782 N N . PHE A 1 243 ? -15.341 -9.351 5.618 1.00 92.19 243 PHE A N 1
ATOM 1783 C CA . PHE A 1 243 ? -16.318 -8.805 6.560 1.00 92.19 243 PHE A CA 1
ATOM 1784 C C . PHE A 1 243 ? -17.174 -7.698 5.931 1.00 92.19 243 PHE A C 1
ATOM 1786 O O . PHE A 1 243 ? -18.401 -7.726 6.055 1.00 92.19 243 PHE A O 1
ATOM 1793 N N . VAL A 1 244 ? -16.550 -6.746 5.230 1.00 92.50 244 VAL A N 1
ATOM 1794 C CA . VAL A 1 244 ? -17.264 -5.648 4.559 1.00 92.50 244 VAL A CA 1
ATOM 1795 C C . VAL A 1 244 ? -18.233 -6.192 3.510 1.00 92.50 244 VAL A C 1
ATOM 1797 O O . VAL A 1 244 ? -19.407 -5.822 3.519 1.00 92.50 244 VAL A O 1
ATOM 1800 N N . ARG A 1 245 ? -17.788 -7.131 2.665 1.00 90.75 245 ARG A N 1
ATOM 1801 C CA . ARG A 1 245 ? -18.645 -7.773 1.654 1.00 90.75 245 ARG A CA 1
ATOM 1802 C C . ARG A 1 245 ? -19.808 -8.537 2.280 1.00 90.75 245 ARG A C 1
ATOM 1804 O O . ARG A 1 245 ? -20.937 -8.429 1.806 1.00 90.75 245 ARG A O 1
ATOM 1811 N N . HIS A 1 246 ? -19.562 -9.261 3.372 1.00 90.88 246 HIS A N 1
ATOM 1812 C CA . HIS A 1 246 ? -20.618 -9.962 4.095 1.00 90.88 246 HIS A CA 1
ATOM 1813 C C . HIS A 1 246 ? -21.661 -8.993 4.663 1.00 90.88 246 HIS A C 1
ATOM 1815 O O . HIS A 1 246 ? -22.860 -9.250 4.576 1.00 90.88 246 HIS A O 1
ATOM 1821 N N . ARG A 1 247 ? -21.220 -7.854 5.206 1.00 88.56 247 ARG A N 1
ATOM 1822 C CA . ARG A 1 247 ? -22.116 -6.827 5.742 1.00 88.56 247 ARG A CA 1
ATOM 1823 C C . ARG A 1 247 ? -22.937 -6.146 4.650 1.00 88.56 247 ARG A C 1
ATOM 1825 O O . ARG A 1 247 ? -24.138 -5.977 4.842 1.00 88.56 247 ARG A O 1
ATOM 1832 N N . ALA A 1 248 ? -22.320 -5.795 3.522 1.00 87.62 248 ALA A N 1
ATOM 1833 C CA . ALA A 1 248 ? -23.028 -5.226 2.376 1.00 87.62 248 ALA A CA 1
ATOM 1834 C C . ALA A 1 248 ? -24.152 -6.168 1.906 1.00 87.62 248 ALA A C 1
ATOM 1836 O O . ALA A 1 248 ? -25.300 -5.750 1.778 1.00 87.62 248 ALA A O 1
ATOM 1837 N N . ALA A 1 249 ? -23.861 -7.471 1.803 1.00 88.00 249 ALA A N 1
ATOM 1838 C CA . ALA A 1 249 ? -24.855 -8.482 1.444 1.00 88.00 249 ALA A CA 1
ATOM 1839 C C . ALA A 1 249 ? -26.001 -8.623 2.470 1.00 88.00 249 ALA A C 1
ATOM 1841 O O . ALA A 1 249 ? -27.124 -8.943 2.090 1.00 88.00 249 ALA A O 1
ATOM 1842 N N . GLN A 1 250 ? -25.753 -8.395 3.766 1.00 85.50 250 GLN A N 1
ATOM 1843 C CA . GLN A 1 250 ? -26.802 -8.425 4.796 1.00 85.50 250 GLN A CA 1
ATOM 1844 C C . GLN A 1 250 ? -27.681 -7.163 4.799 1.00 85.50 250 GLN A C 1
ATOM 1846 O O . GLN A 1 250 ? -28.878 -7.257 5.080 1.00 85.50 250 GLN A O 1
ATOM 1851 N N . GLY A 1 251 ? -27.103 -5.995 4.497 1.00 78.88 251 GLY A N 1
ATOM 1852 C CA . GLY A 1 251 ? -27.820 -4.717 4.446 1.00 78.88 251 GLY A CA 1
ATOM 1853 C C . GLY A 1 251 ? -28.911 -4.689 3.374 1.00 78.88 251 GLY A C 1
ATOM 1854 O O . GLY A 1 251 ? -30.030 -4.264 3.660 1.00 78.88 251 GLY A O 1
ATOM 1855 N N . ASP A 1 252 ? -28.622 -5.240 2.193 1.00 65.25 252 ASP A N 1
ATOM 1856 C CA . ASP A 1 252 ? -29.575 -5.324 1.074 1.00 65.25 252 ASP A CA 1
ATOM 1857 C C . ASP A 1 252 ? -30.780 -6.235 1.369 1.00 65.25 252 ASP A C 1
ATOM 1859 O O . ASP A 1 252 ? -31.887 -6.021 0.871 1.00 65.25 252 ASP A O 1
ATOM 1863 N N . VAL A 1 253 ? -30.603 -7.248 2.221 1.00 65.12 253 VAL A N 1
ATOM 1864 C CA . VAL A 1 253 ? -31.691 -8.167 2.595 1.00 65.12 253 VAL A CA 1
ATOM 1865 C C . VAL A 1 253 ? -32.666 -7.504 3.575 1.00 65.12 253 VAL A C 1
ATOM 1867 O O . VAL A 1 253 ? -33.874 -7.740 3.501 1.00 65.12 253 VAL A O 1
ATOM 1870 N N . ALA A 1 254 ? -32.171 -6.650 4.476 1.00 60.28 254 ALA A N 1
ATOM 1871 C CA . ALA A 1 254 ? -33.002 -5.968 5.469 1.00 60.28 254 ALA A CA 1
ATOM 1872 C C . ALA A 1 254 ? -33.907 -4.890 4.845 1.00 60.28 254 ALA A C 1
ATOM 1874 O O . ALA A 1 254 ? -35.044 -4.712 5.285 1.00 60.28 254 ALA A O 1
ATOM 1875 N N . THR A 1 255 ? -33.440 -4.206 3.798 1.00 58.69 255 THR A N 1
ATOM 1876 C CA . THR A 1 255 ? -34.236 -3.225 3.044 1.00 58.69 255 THR A CA 1
ATOM 1877 C C . THR A 1 255 ? -35.266 -3.895 2.132 1.00 58.69 255 THR A C 1
ATOM 1879 O O . THR A 1 255 ? -36.411 -3.446 2.093 1.00 58.69 255 THR A O 1
ATOM 1882 N N . ALA A 1 256 ? -34.931 -5.017 1.482 1.00 56.91 256 ALA A N 1
ATOM 1883 C CA . ALA A 1 256 ? -35.874 -5.759 0.636 1.00 56.91 256 ALA A CA 1
ATOM 1884 C C . ALA A 1 256 ? -37.030 -6.412 1.426 1.00 56.91 256 ALA A C 1
ATOM 1886 O O . ALA A 1 256 ? -38.165 -6.482 0.944 1.00 56.91 256 ALA A O 1
ATOM 1887 N N . ALA A 1 257 ? -36.775 -6.860 2.660 1.00 57.88 257 ALA A N 1
ATOM 1888 C CA . ALA A 1 257 ? -37.797 -7.476 3.508 1.00 57.88 257 ALA A CA 1
ATOM 1889 C C . ALA A 1 257 ? -38.846 -6.476 4.033 1.00 57.88 257 ALA A C 1
ATOM 1891 O O . ALA A 1 257 ? -39.952 -6.888 4.381 1.00 57.88 257 ALA A O 1
ATOM 1892 N N . HIS A 1 258 ? -38.535 -5.176 4.076 1.00 56.06 258 HIS A N 1
ATOM 1893 C CA . HIS A 1 258 ? -39.465 -4.154 4.570 1.00 56.06 258 HIS A CA 1
ATOM 1894 C C . HIS A 1 258 ? -40.405 -3.595 3.490 1.00 56.06 258 HIS A C 1
ATOM 1896 O O . HIS A 1 258 ? -41.444 -3.030 3.825 1.00 56.06 258 HIS A O 1
ATOM 1902 N N . ASP A 1 259 ? -40.085 -3.790 2.207 1.00 54.41 259 ASP A N 1
ATOM 1903 C CA . ASP A 1 259 ? -40.902 -3.290 1.089 1.00 54.41 259 ASP A CA 1
ATOM 1904 C C . ASP A 1 259 ? -41.944 -4.317 0.594 1.00 54.41 259 ASP A C 1
ATOM 1906 O O . ASP A 1 259 ? -42.929 -3.975 -0.056 1.00 54.41 259 ASP A O 1
ATOM 1910 N N . SER A 1 260 ? -41.795 -5.594 0.972 1.00 58.66 260 SER A N 1
ATOM 1911 C CA . SER A 1 260 ? -42.729 -6.661 0.570 1.00 58.66 260 SER A CA 1
ATOM 1912 C C . SER A 1 260 ? -44.039 -6.702 1.375 1.00 58.66 260 SER A C 1
ATOM 1914 O O . SER A 1 260 ? -44.962 -7.408 0.974 1.00 58.66 260 SER A O 1
ATOM 1916 N N . ASP A 1 261 ? -44.168 -5.938 2.468 1.00 54.69 261 ASP A N 1
ATOM 1917 C CA . ASP A 1 261 ? -45.359 -5.956 3.344 1.00 54.69 261 ASP A CA 1
ATOM 1918 C C . ASP A 1 261 ? -46.308 -4.757 3.125 1.00 54.69 261 ASP A C 1
ATOM 1920 O O . ASP A 1 261 ? -47.208 -4.490 3.921 1.00 54.69 261 ASP A O 1
ATOM 1924 N N . ARG A 1 262 ? -46.133 -4.003 2.025 1.00 52.84 262 ARG A N 1
ATOM 1925 C CA . ARG A 1 262 ? -46.945 -2.808 1.717 1.00 52.84 262 ARG A CA 1
ATOM 1926 C C . ARG A 1 262 ? -47.813 -2.913 0.462 1.00 52.84 262 ARG A C 1
ATOM 1928 O O . ARG A 1 262 ? -48.158 -1.895 -0.131 1.00 52.84 262 ARG A O 1
ATOM 1935 N N . THR A 1 263 ? -48.232 -4.119 0.082 1.00 58.25 263 THR A N 1
ATOM 1936 C CA . THR A 1 263 ? -49.181 -4.312 -1.029 1.00 58.25 263 THR A CA 1
ATOM 1937 C C . THR A 1 263 ? -50.442 -5.031 -0.564 1.00 58.25 263 THR A C 1
ATOM 1939 O O . THR A 1 263 ? -50.560 -6.229 -0.759 1.00 58.25 263 THR A O 1
ATOM 1942 N N . THR A 1 264 ? -51.382 -4.289 0.034 1.00 57.06 264 THR A N 1
ATOM 1943 C CA . THR A 1 264 ? -52.842 -4.403 -0.194 1.00 57.06 264 THR A CA 1
ATOM 1944 C C . THR A 1 264 ? -53.583 -3.388 0.683 1.00 57.06 264 THR A C 1
ATOM 1946 O O . THR A 1 264 ? -54.061 -3.715 1.765 1.00 57.06 264 THR A O 1
ATOM 1949 N N . ALA A 1 265 ? -53.698 -2.144 0.223 1.00 53.56 265 ALA A N 1
ATOM 1950 C CA . ALA A 1 265 ? -54.727 -1.224 0.706 1.00 53.56 265 ALA A CA 1
ATOM 1951 C C . ALA A 1 265 ? -55.135 -0.288 -0.437 1.00 53.56 265 ALA A C 1
ATOM 1953 O O . ALA A 1 265 ? -54.557 0.773 -0.644 1.00 53.56 265 ALA A O 1
ATOM 1954 N N . ASP A 1 266 ? -56.067 -0.803 -1.235 1.00 55.38 266 ASP A N 1
ATOM 1955 C CA . ASP A 1 266 ? -57.257 -0.117 -1.742 1.00 55.38 266 ASP A CA 1
ATOM 1956 C C . ASP A 1 266 ? -57.171 1.417 -1.880 1.00 55.38 266 ASP A C 1
ATOM 1958 O O . ASP A 1 266 ? -57.344 2.164 -0.917 1.00 55.38 266 ASP A O 1
ATOM 1962 N N . ALA A 1 267 ? -56.952 1.889 -3.109 1.00 50.94 267 ALA A N 1
ATOM 1963 C CA . ALA A 1 267 ? -57.114 3.291 -3.473 1.00 50.94 267 ALA A CA 1
ATOM 1964 C C . ALA A 1 267 ? -58.268 3.428 -4.474 1.00 50.94 267 ALA A C 1
ATOM 1966 O O . ALA A 1 267 ? -58.137 3.162 -5.669 1.00 50.94 267 ALA A O 1
ATOM 1967 N N . THR A 1 268 ? -59.406 3.875 -3.946 1.00 62.19 268 THR A N 1
ATOM 1968 C CA . THR A 1 268 ? -60.528 4.439 -4.702 1.00 62.19 268 THR A CA 1
ATOM 1969 C C . THR A 1 268 ? -60.076 5.735 -5.399 1.00 62.19 268 THR A C 1
ATOM 1971 O O . THR A 1 268 ? -59.441 6.570 -4.750 1.00 62.19 268 THR A O 1
ATOM 1974 N N . PRO A 1 269 ? -60.394 5.959 -6.689 1.00 59.53 269 PRO A N 1
ATOM 1975 C CA . PRO A 1 269 ? -59.988 7.161 -7.404 1.00 59.53 269 PRO A CA 1
ATOM 1976 C C . PRO A 1 269 ? -60.979 8.299 -7.138 1.00 59.53 269 PRO A C 1
ATOM 1978 O O . PRO A 1 269 ? -62.167 8.173 -7.430 1.00 59.53 269 PRO A O 1
ATOM 1981 N N . SER A 1 270 ? -60.489 9.431 -6.632 1.00 60.84 270 SER A N 1
ATOM 1982 C CA . SER A 1 270 ? -61.248 10.683 -6.608 1.00 60.84 270 SER A CA 1
ATOM 1983 C C . SER A 1 270 ? -60.503 11.733 -7.423 1.00 60.84 270 SER A C 1
ATOM 1985 O O . SER A 1 270 ? -59.396 12.144 -7.084 1.00 60.84 270 SER A O 1
ATOM 1987 N N . ALA A 1 271 ? -61.123 12.100 -8.539 1.00 57.78 271 ALA A N 1
ATOM 1988 C CA . ALA A 1 271 ? -60.716 13.150 -9.455 1.00 57.78 271 ALA A CA 1
ATOM 1989 C C . ALA A 1 271 ? -61.088 14.534 -8.905 1.00 57.78 271 ALA A C 1
ATOM 1991 O O . ALA A 1 271 ? -62.157 14.652 -8.313 1.00 57.78 271 ALA A O 1
ATOM 1992 N N . GLU A 1 272 ? -60.243 15.548 -9.143 1.00 49.41 272 GLU A N 1
ATOM 1993 C CA . GLU A 1 272 ? -60.590 16.887 -9.675 1.00 49.41 272 GLU A CA 1
ATOM 1994 C C . GLU A 1 272 ? -59.357 17.841 -9.715 1.00 49.41 272 GLU A C 1
ATOM 1996 O O . GLU A 1 272 ? -58.315 17.480 -9.169 1.00 49.41 272 GLU A O 1
ATOM 2001 N N . PRO A 1 273 ? -59.394 18.971 -10.469 1.00 65.88 273 PRO A N 1
ATOM 2002 C CA . PRO A 1 273 ? -58.402 19.282 -11.512 1.00 65.88 273 PRO A CA 1
ATOM 2003 C C . PRO A 1 273 ? -57.567 20.573 -11.210 1.00 65.88 273 PRO A C 1
ATOM 2005 O O . PRO A 1 273 ? -57.580 21.046 -10.073 1.00 65.88 273 PRO A O 1
ATOM 2008 N N . PRO A 1 274 ? -56.783 21.133 -12.168 1.00 61.09 274 PRO A N 1
ATOM 2009 C CA . PRO A 1 274 ? -55.601 21.951 -11.885 1.00 61.09 274 PRO A CA 1
ATOM 2010 C C . PRO A 1 274 ? -55.873 23.461 -11.833 1.00 61.09 274 PRO A C 1
ATOM 2012 O O . PRO A 1 274 ? -56.725 23.980 -12.553 1.00 61.09 274 PRO A O 1
ATOM 2015 N N . THR A 1 275 ? -55.044 24.184 -11.074 1.00 57.56 275 THR A N 1
ATOM 2016 C CA . THR A 1 275 ? -54.872 25.633 -11.233 1.00 57.56 275 THR A CA 1
ATOM 2017 C C . THR A 1 275 ? -53.467 25.979 -11.704 1.00 57.56 275 THR A C 1
ATOM 2019 O O . THR A 1 275 ? -52.470 25.794 -11.009 1.00 57.56 275 THR A O 1
ATOM 2022 N N . ASP A 1 276 ? -53.496 26.487 -12.924 1.00 53.12 276 ASP A N 1
ATOM 2023 C CA . ASP A 1 276 ? -52.556 27.255 -13.721 1.00 53.12 276 ASP A CA 1
ATOM 2024 C C . ASP A 1 276 ? -51.950 28.455 -12.961 1.00 53.12 276 ASP A C 1
ATOM 2026 O O . ASP A 1 276 ? -52.698 29.285 -12.444 1.00 53.12 276 ASP A O 1
ATOM 2030 N N . VAL A 1 277 ? -50.614 28.571 -12.911 1.00 60.59 277 VAL A N 1
ATOM 2031 C CA . VAL A 1 277 ? -49.912 29.849 -12.675 1.00 60.59 277 VAL A CA 1
ATOM 2032 C C . VAL A 1 277 ? -48.587 29.858 -13.448 1.00 60.59 277 VAL A C 1
ATOM 2034 O O . VAL A 1 277 ? -47.623 29.173 -13.108 1.00 60.59 277 VAL A O 1
ATOM 2037 N N . THR A 1 278 ? -48.570 30.663 -14.506 1.00 56.78 278 THR A N 1
ATOM 2038 C CA . THR A 1 278 ? -47.437 31.040 -15.364 1.00 56.78 278 THR A CA 1
ATOM 2039 C C . THR A 1 278 ? -46.454 32.025 -14.694 1.00 56.78 278 THR A C 1
ATOM 2041 O O . THR A 1 278 ? -46.759 32.578 -13.636 1.00 56.78 278 THR A O 1
ATOM 2044 N N . PRO A 1 279 ? -45.265 32.261 -15.292 1.00 58.75 279 PRO A N 1
ATOM 2045 C CA . PRO A 1 279 ? -44.068 32.737 -14.604 1.00 58.75 279 PRO A CA 1
ATOM 2046 C C . PRO A 1 279 ? -43.880 34.259 -14.672 1.00 58.75 279 PRO A C 1
ATOM 2048 O O . PRO A 1 279 ? -44.266 34.900 -15.648 1.00 58.75 279 PRO A O 1
ATOM 2051 N N . THR A 1 280 ? -43.190 34.823 -13.676 1.00 53.88 280 THR A N 1
ATOM 2052 C CA . THR A 1 280 ? -42.667 36.194 -13.747 1.00 53.88 280 THR A CA 1
ATOM 2053 C C . THR A 1 280 ? -41.200 36.174 -14.147 1.00 53.88 280 THR A C 1
ATOM 2055 O O . THR A 1 280 ? -40.302 35.846 -13.376 1.00 53.88 280 THR A O 1
ATOM 2058 N N . GLU A 1 281 ? -41.019 36.554 -15.401 1.00 43.31 281 GLU A N 1
ATOM 2059 C CA . GLU A 1 281 ? -39.847 37.125 -16.043 1.00 43.31 281 GLU A CA 1
ATOM 2060 C C . GLU A 1 281 ? -39.222 38.258 -15.202 1.00 43.31 281 GLU A C 1
ATOM 2062 O O . GLU A 1 281 ? -39.896 39.197 -14.780 1.00 43.31 281 GLU A O 1
ATOM 2067 N N . THR A 1 282 ? -37.909 38.216 -14.968 1.00 51.75 282 THR A N 1
ATOM 2068 C CA . THR A 1 282 ? -37.125 39.419 -14.655 1.00 51.75 282 THR A CA 1
ATOM 2069 C C . THR A 1 282 ? -35.767 39.294 -15.321 1.00 51.75 282 THR A C 1
ATOM 2071 O O . THR A 1 282 ? -34.933 38.459 -14.978 1.00 51.75 282 THR A O 1
ATOM 2074 N N . ALA A 1 283 ? -35.614 40.134 -16.336 1.00 42.81 283 ALA A N 1
ATOM 2075 C CA . ALA A 1 283 ? -34.430 40.336 -17.133 1.00 42.81 283 ALA A CA 1
ATOM 2076 C C . ALA A 1 283 ? -33.351 41.157 -16.410 1.00 42.81 283 ALA A C 1
ATOM 2078 O O . ALA A 1 283 ? -33.630 41.957 -15.519 1.00 42.81 283 ALA A O 1
ATOM 2079 N N . ALA A 1 284 ? -32.157 41.030 -16.991 1.00 40.31 284 ALA A N 1
ATOM 2080 C CA . ALA A 1 284 ? -31.195 42.087 -17.298 1.00 40.31 284 ALA A CA 1
ATOM 2081 C C . ALA A 1 284 ? -29.860 42.054 -16.537 1.00 40.31 284 ALA A C 1
ATOM 2083 O O . ALA A 1 284 ? -29.725 42.517 -15.412 1.00 40.31 284 ALA A O 1
ATOM 2084 N N . ALA A 1 285 ? -28.866 41.609 -17.313 1.00 38.53 285 ALA A N 1
ATOM 2085 C CA . ALA A 1 285 ? -27.609 42.296 -17.594 1.00 38.53 285 ALA A CA 1
ATOM 2086 C C . ALA A 1 285 ? -26.650 42.549 -16.423 1.00 38.53 285 ALA A C 1
ATOM 2088 O O . ALA A 1 285 ? -26.855 43.432 -15.597 1.00 38.53 285 ALA A O 1
ATOM 2089 N N . SER A 1 286 ? -25.449 41.979 -16.522 1.00 36.38 286 SER A N 1
ATOM 2090 C CA . SER A 1 286 ? -24.310 42.689 -17.125 1.00 36.38 286 SER A CA 1
ATOM 2091 C C . SER A 1 286 ? -23.023 41.873 -16.996 1.00 36.38 286 SER 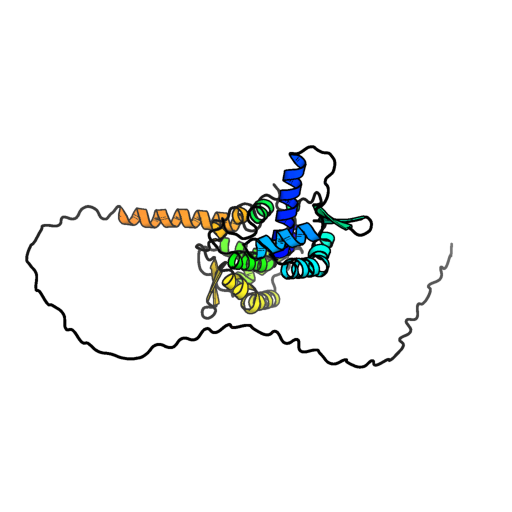A C 1
ATOM 2093 O O . SER A 1 286 ? -22.839 41.122 -16.044 1.00 36.38 286 SER A O 1
ATOM 2095 N N . THR A 1 287 ? -22.086 42.205 -17.884 1.00 38.41 287 THR A N 1
ATOM 2096 C CA . THR A 1 287 ? -20.635 42.262 -17.635 1.00 38.41 287 THR A CA 1
ATOM 2097 C C . THR A 1 287 ? -19.789 41.162 -18.283 1.00 38.41 287 THR A C 1
ATOM 2099 O O . THR A 1 287 ? -19.529 40.110 -17.719 1.00 38.41 287 THR A O 1
ATOM 2102 N N . THR A 1 288 ? -19.353 41.502 -19.498 1.00 42.62 288 THR A N 1
ATOM 2103 C CA . THR A 1 288 ? -17.943 41.642 -19.903 1.00 42.62 288 THR A CA 1
ATOM 2104 C C . THR A 1 288 ? -17.015 40.444 -19.715 1.00 42.62 288 THR A C 1
ATOM 2106 O O . THR A 1 288 ? -16.678 40.038 -18.608 1.00 42.62 288 THR A O 1
ATOM 2109 N N . GLY A 1 289 ? -16.514 39.962 -20.854 1.00 43.31 289 GLY A N 1
ATOM 2110 C CA . GLY A 1 289 ? -15.449 38.979 -20.923 1.00 43.31 289 GLY A CA 1
ATOM 2111 C C . GLY A 1 289 ? -14.151 39.441 -20.269 1.00 43.31 289 GLY A C 1
ATOM 2112 O O . GLY A 1 289 ? -13.830 40.628 -20.221 1.00 43.31 289 GLY A O 1
ATOM 2113 N N . SER A 1 290 ? -13.383 38.460 -19.817 1.00 44.62 290 SER A N 1
ATOM 2114 C CA . SER A 1 290 ? -11.972 38.630 -19.521 1.00 44.62 290 SER A CA 1
ATOM 2115 C C . SER A 1 290 ? -11.254 37.333 -19.862 1.00 44.62 290 SER A C 1
ATOM 2117 O O . SER A 1 290 ? -11.427 36.309 -19.203 1.00 44.62 290 SER A O 1
ATOM 2119 N N . SER A 1 291 ? -10.488 37.388 -20.947 1.00 47.25 291 SER A N 1
ATOM 2120 C CA . SER A 1 291 ? -9.427 36.440 -21.247 1.00 47.25 291 SER A CA 1
ATOM 2121 C C . SER A 1 291 ? -8.360 36.544 -20.163 1.00 47.25 291 SER A C 1
ATOM 2123 O O . SER A 1 291 ? -7.813 37.623 -19.948 1.00 47.25 291 SER A O 1
ATOM 2125 N N . ALA A 1 292 ? -8.013 35.428 -19.532 1.00 42.56 292 ALA A N 1
ATOM 2126 C CA . ALA A 1 292 ? -6.748 35.296 -18.823 1.00 42.56 292 ALA A CA 1
ATOM 2127 C C . ALA A 1 292 ? -6.293 33.839 -18.887 1.00 42.56 292 ALA A C 1
ATOM 2129 O O . ALA A 1 292 ? -6.711 32.980 -18.116 1.00 42.56 292 ALA A O 1
ATOM 2130 N N . THR A 1 293 ? -5.442 33.585 -19.871 1.00 46.97 293 THR A N 1
ATOM 2131 C CA . THR A 1 293 ? -4.485 32.489 -19.900 1.00 46.97 293 THR A CA 1
ATOM 2132 C C . THR A 1 293 ? -3.547 32.686 -18.706 1.00 46.97 293 THR A C 1
ATOM 2134 O O . THR A 1 293 ? -2.698 33.575 -18.744 1.00 46.97 293 THR A O 1
ATOM 2137 N N . THR A 1 294 ? -3.714 31.905 -17.639 1.00 41.81 294 THR A N 1
ATOM 2138 C CA . THR A 1 294 ? -2.740 31.850 -16.541 1.00 41.81 294 THR A CA 1
ATOM 2139 C C . THR A 1 294 ? -2.082 30.483 -16.562 1.00 41.81 294 THR A C 1
ATOM 2141 O O . THR A 1 294 ? -2.581 29.497 -16.030 1.00 41.81 294 THR A O 1
ATOM 2144 N N . ASP A 1 295 ? -0.969 30.480 -17.283 1.00 40.81 295 ASP A N 1
ATOM 2145 C CA . ASP A 1 295 ? 0.142 29.545 -17.222 1.00 40.81 295 ASP A CA 1
ATOM 2146 C C . ASP A 1 295 ? 0.746 29.622 -15.809 1.00 40.81 295 ASP A C 1
ATOM 2148 O O . ASP A 1 295 ? 1.548 30.508 -15.513 1.00 40.81 295 ASP A O 1
ATOM 2152 N N . ASP A 1 296 ? 0.297 28.748 -14.904 1.00 34.28 296 ASP A N 1
ATOM 2153 C CA . ASP A 1 296 ? 0.813 28.674 -13.534 1.00 34.28 296 ASP A CA 1
ATOM 2154 C C . ASP A 1 296 ? 2.009 27.710 -13.484 1.00 34.28 296 ASP A C 1
ATOM 2156 O O . ASP A 1 296 ? 1.980 26.588 -12.972 1.00 34.28 296 ASP A O 1
ATOM 2160 N N . ARG A 1 297 ? 3.099 28.170 -14.104 1.00 36.47 297 ARG A N 1
ATOM 2161 C CA . ARG A 1 297 ? 4.449 27.621 -13.971 1.00 36.47 297 ARG A CA 1
ATOM 2162 C C . ARG A 1 297 ? 4.969 27.920 -12.564 1.00 36.47 297 ARG A C 1
ATOM 2164 O O . ARG A 1 297 ? 5.616 28.939 -12.323 1.00 36.47 297 ARG A O 1
ATOM 2171 N N . LEU A 1 298 ? 4.732 26.999 -11.634 1.00 45.41 298 LEU A N 1
ATOM 2172 C CA . LEU A 1 298 ? 5.356 27.030 -10.312 1.00 45.41 298 LEU A CA 1
ATOM 2173 C C . LEU A 1 298 ? 6.870 26.786 -10.423 1.00 45.41 298 LEU A C 1
ATOM 2175 O O . LEU A 1 298 ? 7.362 25.665 -10.549 1.00 45.41 298 LEU A O 1
ATOM 2179 N N . LEU A 1 299 ? 7.605 27.895 -10.360 1.00 36.88 299 LEU A N 1
ATOM 2180 C CA . LEU A 1 299 ? 9.044 27.994 -10.150 1.00 36.88 299 LEU A CA 1
ATOM 2181 C C . LEU A 1 299 ? 9.409 27.480 -8.748 1.00 36.88 299 LEU A C 1
ATOM 2183 O O . LEU A 1 299 ? 9.336 28.213 -7.759 1.00 36.88 299 LEU A O 1
ATOM 2187 N N . TRP A 1 300 ? 9.865 26.232 -8.653 1.00 41.91 300 TRP A N 1
ATOM 2188 C CA . TRP A 1 300 ? 10.559 25.740 -7.461 1.00 41.91 300 TRP A CA 1
ATOM 2189 C C . TRP A 1 300 ? 11.965 26.342 -7.419 1.00 41.91 300 TRP A C 1
ATOM 2191 O O . TRP A 1 300 ? 12.923 25.825 -7.991 1.00 41.91 300 TRP A O 1
ATOM 2201 N N . THR A 1 301 ? 12.080 27.484 -6.747 1.00 41.94 301 THR A N 1
ATOM 2202 C CA . THR A 1 301 ? 13.364 28.131 -6.477 1.00 41.94 301 THR A CA 1
ATOM 2203 C C . THR A 1 301 ? 14.025 27.405 -5.305 1.00 41.94 301 THR A C 1
ATOM 2205 O O . THR A 1 301 ? 13.585 27.516 -4.163 1.00 41.94 301 THR A O 1
ATOM 2208 N N . LEU A 1 302 ? 15.074 26.632 -5.590 1.00 40.69 302 LEU A N 1
ATOM 2209 C CA . LEU A 1 302 ? 15.899 25.947 -4.594 1.00 40.69 302 LEU A CA 1
ATOM 2210 C C . LEU A 1 302 ? 16.592 26.969 -3.677 1.00 40.69 302 LEU A C 1
ATOM 2212 O O . LEU A 1 302 ? 17.592 27.588 -4.046 1.00 40.69 302 LEU A O 1
ATOM 2216 N N . ALA A 1 303 ? 16.081 27.118 -2.456 1.00 34.75 303 ALA A N 1
ATOM 2217 C CA . ALA A 1 303 ? 16.785 27.786 -1.371 1.00 34.75 303 ALA A CA 1
ATOM 2218 C C . ALA A 1 303 ? 17.924 26.881 -0.873 1.00 34.75 303 ALA A C 1
ATOM 2220 O O . ALA A 1 303 ? 17.725 25.882 -0.186 1.00 34.75 303 ALA A O 1
ATOM 2221 N N . ARG A 1 304 ? 19.141 27.246 -1.270 1.00 41.50 304 ARG A N 1
ATOM 2222 C CA . ARG A 1 304 ? 20.420 26.661 -0.859 1.00 41.50 304 ARG A CA 1
ATOM 2223 C C . ARG A 1 304 ? 20.661 26.929 0.641 1.00 41.50 304 ARG A C 1
ATOM 2225 O O . ARG A 1 304 ? 20.723 28.101 1.016 1.00 41.50 304 ARG A O 1
ATOM 2232 N N . PRO A 1 305 ? 20.842 25.916 1.506 1.00 45.94 305 PRO A N 1
ATOM 2233 C CA . PRO A 1 305 ? 21.243 26.160 2.889 1.00 45.94 305 PRO A CA 1
ATOM 2234 C C . PRO A 1 305 ? 22.721 26.605 2.957 1.00 45.94 305 PRO A C 1
ATOM 2236 O O . PRO A 1 305 ? 23.550 26.115 2.181 1.00 45.94 305 PRO A O 1
ATOM 2239 N N . PRO A 1 306 ? 23.081 27.545 3.852 1.00 45.75 306 PRO A N 1
ATOM 2240 C CA . PRO A 1 306 ? 24.450 28.028 3.985 1.00 45.75 306 PRO A CA 1
ATOM 2241 C C . PRO A 1 306 ? 25.360 26.990 4.655 1.00 45.75 306 PRO A C 1
ATOM 2243 O O . PRO A 1 306 ? 24.971 26.297 5.593 1.00 45.75 306 PRO A O 1
ATOM 2246 N N . ALA A 1 307 ? 26.604 26.931 4.178 1.00 44.31 307 ALA A N 1
ATOM 2247 C CA . ALA A 1 307 ? 27.671 26.089 4.702 1.00 44.31 307 ALA A CA 1
ATOM 2248 C C . ALA A 1 307 ? 27.949 26.383 6.190 1.00 44.31 307 ALA A C 1
ATOM 2250 O O . ALA A 1 307 ? 28.496 27.430 6.548 1.00 44.31 307 ALA A O 1
ATOM 2251 N N . GLY A 1 308 ? 27.577 25.434 7.051 1.00 42.91 308 GLY A N 1
ATOM 2252 C CA . GLY A 1 308 ? 27.926 25.408 8.467 1.00 42.91 308 GLY A CA 1
ATOM 2253 C C . GLY A 1 308 ? 29.368 24.950 8.663 1.00 42.91 308 GLY A C 1
ATOM 2254 O O . GLY A 1 308 ? 29.771 23.887 8.199 1.00 42.91 308 GLY A O 1
ATOM 2255 N N . ARG A 1 309 ? 30.147 25.802 9.328 1.00 42.66 309 ARG A N 1
ATOM 2256 C CA . ARG A 1 309 ? 31.580 25.668 9.587 1.00 42.66 309 ARG A CA 1
ATOM 2257 C C . ARG A 1 309 ? 31.920 24.471 10.473 1.00 42.66 309 ARG A C 1
ATOM 2259 O O . ARG A 1 309 ? 31.277 24.223 11.488 1.00 42.66 309 ARG A O 1
ATOM 2266 N N . SER A 1 310 ? 33.039 23.846 10.126 1.00 46.00 310 SER A N 1
ATOM 2267 C CA . SER A 1 310 ? 33.826 22.925 10.935 1.00 46.00 310 SER A CA 1
ATOM 2268 C C . SER A 1 310 ? 34.068 23.455 12.351 1.00 46.00 310 SER A C 1
ATOM 2270 O O . SER A 1 310 ? 34.531 24.581 12.535 1.00 46.00 310 SER A O 1
ATOM 2272 N N . SER A 1 311 ? 33.831 22.614 13.353 1.00 50.19 311 SER A N 1
ATOM 2273 C CA . SER A 1 311 ? 34.452 22.743 14.669 1.00 50.19 311 SER A CA 1
ATOM 2274 C C . SER A 1 311 ? 35.001 21.390 15.084 1.00 50.19 311 SER A C 1
ATOM 2276 O O . SER A 1 311 ? 34.276 20.490 15.496 1.00 50.19 311 SER A O 1
ATOM 2278 N N . SER A 1 312 ? 36.316 21.273 14.935 1.00 48.25 312 SER A N 1
ATOM 2279 C CA . SER A 1 312 ? 37.160 20.323 15.638 1.00 48.25 312 SER A CA 1
ATOM 2280 C C . SER A 1 312 ? 36.943 20.447 17.144 1.00 48.25 312 SER A C 1
ATOM 2282 O O . SER A 1 312 ? 37.080 21.551 17.671 1.00 48.25 312 SER A O 1
ATOM 2284 N N . ARG A 1 313 ? 36.735 19.333 17.853 1.00 40.00 313 ARG A N 1
ATOM 2285 C CA . ARG A 1 313 ? 37.410 19.108 19.139 1.00 40.00 313 ARG A CA 1
ATOM 2286 C C . ARG A 1 313 ? 37.210 17.703 19.702 1.00 40.00 313 ARG A C 1
ATOM 2288 O O . ARG A 1 313 ? 36.088 17.257 19.892 1.00 40.00 313 ARG A O 1
ATOM 2295 N N . SER A 1 314 ? 38.358 17.158 20.097 1.00 47.06 314 SER A N 1
ATOM 2296 C CA . SER A 1 314 ? 38.596 16.376 21.311 1.00 47.06 314 SER A CA 1
ATOM 2297 C C . SER A 1 314 ? 38.252 14.889 21.297 1.00 47.06 314 SER A C 1
ATOM 2299 O O . SER A 1 314 ? 37.146 14.469 21.610 1.00 47.06 314 SER A O 1
ATOM 2301 N N . ASP A 1 315 ? 39.303 14.111 21.020 1.00 48.53 315 ASP A N 1
ATOM 2302 C CA . ASP A 1 315 ? 39.915 13.181 21.977 1.00 48.53 315 ASP A CA 1
ATOM 2303 C C . ASP A 1 315 ? 39.003 12.677 23.099 1.00 48.53 315 ASP A C 1
ATOM 2305 O O . ASP A 1 315 ? 38.803 13.350 24.113 1.00 48.53 315 ASP A O 1
ATOM 2309 N N . GLN A 1 316 ? 38.583 11.417 22.986 1.00 49.31 316 GLN A N 1
ATOM 2310 C CA . GLN A 1 316 ? 38.333 10.611 24.170 1.00 49.31 316 GLN A CA 1
ATOM 2311 C C . GLN A 1 316 ? 38.871 9.192 23.975 1.00 49.31 316 GLN A C 1
ATOM 2313 O O . GLN A 1 316 ? 38.265 8.320 23.357 1.00 49.31 316 GLN A O 1
ATOM 2318 N N . VAL A 1 317 ? 40.067 9.018 24.530 1.00 50.62 317 VAL A N 1
ATOM 2319 C CA . VAL A 1 317 ? 40.786 7.772 24.783 1.00 50.62 317 VAL A CA 1
ATOM 2320 C C . VAL A 1 317 ? 39.847 6.752 25.439 1.00 50.62 317 VAL A C 1
ATOM 2322 O O . VAL A 1 317 ? 39.427 6.939 26.581 1.00 50.62 317 VAL A O 1
ATOM 2325 N N . ARG A 1 318 ? 39.534 5.652 24.742 1.00 51.06 318 ARG A N 1
ATOM 2326 C CA . ARG A 1 318 ? 38.990 4.441 25.373 1.00 51.06 318 ARG A CA 1
ATOM 2327 C C . ARG A 1 318 ? 40.131 3.481 25.662 1.00 51.06 318 ARG A C 1
ATOM 2329 O O . ARG A 1 318 ? 40.695 2.855 24.773 1.00 51.06 318 ARG A O 1
ATOM 2336 N N . ASN A 1 319 ? 40.449 3.429 26.945 1.00 50.78 319 ASN A N 1
ATOM 2337 C CA . ASN A 1 319 ? 41.392 2.533 27.581 1.00 50.78 319 ASN A CA 1
ATOM 2338 C C . ASN A 1 319 ? 40.769 1.123 27.653 1.00 50.78 319 ASN A C 1
ATOM 2340 O O . ASN A 1 319 ? 39.727 0.944 28.283 1.00 50.78 319 ASN A O 1
ATOM 2344 N N . THR A 1 320 ? 41.382 0.136 27.005 1.00 54.66 320 THR A N 1
ATOM 2345 C CA . THR A 1 320 ? 41.080 -1.298 27.156 1.00 54.66 320 THR A CA 1
ATOM 2346 C C . THR A 1 320 ? 41.992 -1.906 28.222 1.00 54.66 320 THR A C 1
ATOM 2348 O O . THR A 1 320 ? 43.209 -1.825 28.054 1.00 54.66 320 THR A O 1
ATOM 2351 N N . PRO A 1 321 ? 41.479 -2.566 29.276 1.00 62.00 321 PRO A N 1
ATOM 2352 C CA . PRO A 1 321 ? 42.294 -3.475 30.063 1.00 62.00 321 PRO A CA 1
ATOM 2353 C C . PRO A 1 321 ? 42.211 -4.891 29.482 1.00 62.00 321 PRO A C 1
ATOM 2355 O O . PRO A 1 321 ? 41.160 -5.530 29.481 1.00 62.00 321 PRO A O 1
ATOM 2358 N N . SER A 1 322 ? 43.358 -5.366 29.004 1.00 51.81 322 SER A N 1
ATOM 2359 C CA . SER A 1 322 ? 43.650 -6.771 28.737 1.00 51.81 322 SER A CA 1
ATOM 2360 C C . SER A 1 322 ? 43.571 -7.563 30.045 1.00 51.81 322 SER A C 1
ATOM 2362 O O . SER A 1 322 ? 44.340 -7.302 30.969 1.00 51.81 322 SER A O 1
ATOM 2364 N N . ILE A 1 323 ? 42.653 -8.525 30.131 1.00 57.16 323 ILE A N 1
ATOM 2365 C CA . ILE A 1 323 ? 42.676 -9.560 31.169 1.00 57.16 323 ILE A CA 1
ATOM 2366 C C . ILE A 1 323 ? 43.473 -10.726 30.596 1.00 57.16 323 ILE A C 1
ATOM 2368 O O . ILE A 1 323 ? 43.009 -11.446 29.716 1.00 57.16 323 ILE A O 1
ATOM 2372 N N . THR A 1 324 ? 44.708 -10.841 31.067 1.00 61.12 324 THR A N 1
ATOM 2373 C CA . THR A 1 324 ? 45.599 -11.971 30.843 1.00 61.12 324 THR A CA 1
ATOM 2374 C C . THR A 1 324 ? 45.116 -13.186 31.626 1.00 61.12 324 THR A C 1
ATOM 2376 O O . THR A 1 324 ? 44.742 -13.091 32.797 1.00 61.12 324 THR A O 1
ATOM 2379 N N . GLU A 1 325 ? 45.166 -14.321 30.938 1.00 56.78 325 GLU A N 1
ATOM 2380 C CA . GLU A 1 325 ? 45.042 -15.679 31.446 1.00 56.78 325 GLU A CA 1
ATOM 2381 C C . GLU A 1 325 ? 45.900 -15.906 32.696 1.00 56.78 325 GLU A C 1
ATOM 2383 O O . GLU A 1 325 ? 47.064 -15.505 32.770 1.00 56.78 325 GLU A O 1
ATOM 2388 N N . ARG A 1 326 ? 45.315 -16.599 33.673 1.00 56.56 326 ARG A N 1
ATOM 2389 C CA . ARG A 1 326 ? 46.030 -17.223 34.780 1.00 56.56 326 ARG A CA 1
ATOM 2390 C C . ARG A 1 326 ? 45.697 -18.708 34.750 1.00 56.56 326 ARG A C 1
ATOM 2392 O O . ARG A 1 326 ? 44.653 -19.123 35.246 1.00 56.56 326 ARG A O 1
ATOM 2399 N N . GLU A 1 327 ? 46.584 -19.470 34.119 1.00 60.22 327 GLU A N 1
ATOM 2400 C CA . GLU A 1 327 ? 46.749 -20.900 34.360 1.00 60.22 327 GLU A CA 1
ATOM 2401 C C . GLU A 1 327 ? 47.017 -21.127 35.851 1.00 60.22 327 GLU A C 1
ATOM 2403 O O . GLU A 1 327 ? 47.948 -20.547 36.409 1.00 60.22 327 GLU A O 1
ATOM 2408 N N . GLU A 1 328 ? 46.231 -21.990 36.490 1.00 65.19 328 GLU A N 1
ATOM 2409 C CA . GLU A 1 328 ? 46.671 -22.753 37.656 1.00 65.19 328 GLU A CA 1
ATOM 2410 C C . GLU A 1 328 ? 45.811 -24.024 37.804 1.00 65.19 328 GLU A C 1
ATOM 2412 O O . GLU A 1 328 ? 44.649 -23.944 38.199 1.00 65.19 328 GLU A O 1
ATOM 2417 N N . ARG A 1 329 ? 46.480 -25.167 37.574 1.00 55.19 329 ARG A N 1
ATOM 2418 C CA . ARG A 1 329 ? 46.186 -26.560 37.984 1.00 55.19 329 ARG A CA 1
ATOM 2419 C C . ARG A 1 329 ? 45.303 -27.448 37.111 1.00 55.19 329 ARG A C 1
ATOM 2421 O O . ARG A 1 329 ? 44.105 -27.159 36.939 1.00 55.19 329 ARG A O 1
#